Protein AF-A0A315Y0Q5-F1 (afdb_monomer_lite)

Secondary structure (DSSP, 8-state):
--SHHHHHHHHHHHHHHHSSSSS---------------------HHHHHHHHHHHHHHHHHHHHHHHHHHHHHHHHHHHHHHHHHHHHHHHHHHHHHHHHHHHHHHHHHHHHHHHHHHHHHHHHHHHHHHHHHHHHHHHHHHHHHHHHHHHHHHHHHHHHHHHHHHHHHHHHHHHHHHHHHHHHHHHHHHHHH-SSSSS---HHHHHHHHHHHHHHHH-SS---SHHHHHHHH-

Structure (mmCIF, N/CA/C/O backbone):
data_AF-A0A315Y0Q5-F1
#
_entry.id   AF-A0A315Y0Q5-F1
#
loop_
_atom_site.group_PDB
_atom_site.id
_atom_site.type_symbol
_atom_site.label_atom_id
_atom_site.label_alt_id
_atom_site.label_comp_id
_atom_site.label_asym_id
_atom_site.label_entity_id
_atom_site.label_seq_id
_atom_site.pdbx_PDB_ins_code
_atom_site.Cartn_x
_atom_site.Cartn_y
_atom_site.Cartn_z
_atom_site.occupancy
_atom_site.B_iso_or_equiv
_atom_site.auth_seq_id
_atom_site.auth_comp_id
_atom_site.auth_asym_id
_atom_site.auth_atom_id
_atom_site.pdbx_PDB_model_num
ATOM 1 N N . MET A 1 1 ? 43.631 0.413 -35.181 1.00 44.62 1 MET A N 1
ATOM 2 C CA . MET A 1 1 ? 44.879 0.077 -35.907 1.00 44.62 1 MET A CA 1
ATOM 3 C C . MET A 1 1 ? 44.499 -0.711 -37.164 1.00 44.62 1 MET A C 1
ATOM 5 O O . MET A 1 1 ? 43.690 -1.614 -37.040 1.00 44.62 1 MET A O 1
ATOM 9 N N . ASN A 1 2 ? 45.058 -0.365 -38.333 1.00 44.78 2 ASN A N 1
ATOM 10 C CA . ASN A 1 2 ? 45.104 -1.175 -39.573 1.00 44.78 2 ASN A CA 1
ATOM 11 C C . ASN A 1 2 ? 43.907 -1.254 -40.555 1.00 44.78 2 ASN A C 1
ATOM 13 O O . ASN A 1 2 ? 43.697 -2.306 -41.141 1.00 44.78 2 ASN A O 1
ATOM 17 N N . ILE A 1 3 ? 43.223 -0.149 -40.881 1.00 43.59 3 ILE A N 1
ATOM 18 C CA . ILE A 1 3 ? 42.400 -0.097 -42.123 1.00 43.59 3 ILE A CA 1
ATOM 19 C C . ILE A 1 3 ? 43.189 0.524 -43.296 1.00 43.59 3 ILE A C 1
ATOM 21 O O . ILE A 1 3 ? 43.107 0.051 -44.426 1.00 43.59 3 ILE A O 1
ATOM 25 N N . LYS A 1 4 ? 44.082 1.491 -43.027 1.00 44.72 4 LYS A N 1
ATOM 26 C CA . LYS A 1 4 ? 44.933 2.121 -44.061 1.00 44.72 4 LYS A CA 1
ATOM 27 C C . LYS A 1 4 ? 45.994 1.189 -44.673 1.00 44.72 4 LYS A C 1
ATOM 29 O O . LYS A 1 4 ? 46.466 1.461 -45.769 1.00 44.72 4 LYS A O 1
ATOM 34 N N . ARG A 1 5 ? 46.361 0.084 -44.006 1.00 47.53 5 ARG A N 1
ATOM 35 C CA . ARG A 1 5 ? 47.333 -0.890 -44.545 1.00 47.53 5 ARG A CA 1
ATOM 36 C C . ARG A 1 5 ? 46.716 -1.866 -45.557 1.00 47.53 5 ARG A C 1
ATOM 38 O O . ARG A 1 5 ? 47.433 -2.317 -46.439 1.00 47.53 5 ARG A O 1
ATOM 45 N N . SER A 1 6 ? 45.412 -2.140 -45.493 1.00 50.09 6 SER A N 1
ATOM 46 C CA . SER A 1 6 ? 44.775 -3.143 -46.365 1.00 50.09 6 SER A CA 1
ATOM 47 C C . SER A 1 6 ? 44.486 -2.626 -47.778 1.00 50.09 6 SER A C 1
ATOM 49 O O . SER A 1 6 ? 44.661 -3.362 -48.743 1.00 50.09 6 SER A O 1
ATOM 51 N N . VAL A 1 7 ? 44.130 -1.346 -47.932 1.00 50.56 7 VAL A N 1
ATOM 52 C CA . VAL A 1 7 ? 43.844 -0.756 -49.258 1.00 50.56 7 VAL A CA 1
ATOM 53 C C . VAL A 1 7 ? 45.120 -0.618 -50.099 1.00 50.56 7 VAL A C 1
ATOM 55 O O . VAL A 1 7 ? 45.102 -0.863 -51.302 1.00 50.56 7 VAL A O 1
ATOM 58 N N . SER A 1 8 ? 46.260 -0.330 -49.461 1.00 51.03 8 SER A N 1
ATOM 59 C CA . SER A 1 8 ? 47.548 -0.191 -50.155 1.00 51.03 8 SER A CA 1
ATOM 60 C C . SER A 1 8 ? 48.108 -1.526 -50.672 1.00 51.03 8 SER A C 1
ATOM 62 O O . SER A 1 8 ? 48.828 -1.535 -51.666 1.00 51.03 8 SER A O 1
ATOM 64 N N . VAL A 1 9 ? 47.770 -2.651 -50.028 1.00 56.19 9 VAL A N 1
ATOM 65 C CA . VAL A 1 9 ? 48.202 -3.999 -50.448 1.00 56.19 9 VAL A CA 1
ATOM 66 C C . VAL A 1 9 ? 47.346 -4.521 -51.607 1.00 56.19 9 VAL A C 1
ATOM 68 O O . VAL A 1 9 ? 47.873 -5.144 -52.525 1.00 56.19 9 VAL A O 1
ATOM 71 N N . ILE A 1 10 ? 46.046 -4.208 -51.619 1.00 53.66 10 ILE A N 1
ATOM 72 C CA . ILE A 1 10 ? 45.136 -4.614 -52.701 1.00 53.66 10 ILE A CA 1
ATOM 73 C C . ILE A 1 10 ? 45.431 -3.830 -53.992 1.00 53.66 10 ILE A C 1
ATOM 75 O O . ILE A 1 10 ? 45.406 -4.409 -55.077 1.00 53.66 10 ILE A O 1
ATOM 79 N N . LEU A 1 11 ? 45.808 -2.550 -53.889 1.00 47.00 11 LEU A N 1
ATOM 80 C CA . LEU A 1 11 ? 46.170 -1.737 -55.056 1.00 47.00 11 LEU A CA 1
ATOM 81 C C . LEU A 1 11 ? 47.527 -2.144 -55.671 1.00 47.00 11 LEU A C 1
ATOM 83 O O . LEU A 1 11 ? 47.689 -2.095 -56.887 1.00 47.00 11 LEU A O 1
ATOM 87 N N . ALA A 1 12 ? 48.481 -2.624 -54.863 1.00 50.53 12 ALA A N 1
ATOM 88 C CA . ALA A 1 12 ? 49.775 -3.116 -55.351 1.00 50.53 12 ALA A CA 1
ATOM 89 C C . ALA A 1 12 ? 49.678 -4.481 -56.068 1.00 50.53 12 ALA A C 1
ATOM 91 O O . ALA A 1 12 ? 50.413 -4.730 -57.023 1.00 50.53 12 ALA A O 1
ATOM 92 N N . ALA A 1 13 ? 48.747 -5.351 -55.656 1.00 47.38 13 ALA A N 1
ATOM 93 C CA . ALA A 1 13 ? 48.537 -6.660 -56.283 1.00 47.38 13 ALA A CA 1
ATOM 94 C C . ALA A 1 13 ? 47.888 -6.568 -57.680 1.00 47.38 13 ALA A C 1
ATOM 96 O O . ALA A 1 13 ? 48.137 -7.419 -58.536 1.00 47.38 13 ALA A O 1
ATOM 97 N N . PHE A 1 14 ? 47.103 -5.517 -57.945 1.00 42.47 14 PHE A N 1
ATOM 98 C CA . PHE A 1 14 ? 46.457 -5.322 -59.248 1.00 42.47 14 PHE A CA 1
ATOM 99 C C . PHE A 1 14 ? 47.423 -4.774 -60.318 1.00 42.47 14 PHE A C 1
ATOM 101 O O . PHE A 1 14 ? 47.275 -5.080 -61.498 1.00 42.47 14 PHE A O 1
ATOM 108 N N . CYS A 1 15 ? 48.477 -4.048 -59.924 1.00 49.44 15 CYS A N 1
ATOM 109 C CA . CYS A 1 15 ? 49.480 -3.527 -60.865 1.00 49.44 15 CYS A CA 1
ATOM 110 C C . CYS A 1 15 ? 50.530 -4.568 -61.304 1.00 49.44 15 CYS A C 1
ATOM 112 O O . CYS A 1 15 ? 51.109 -4.429 -62.378 1.00 49.44 15 CYS A O 1
ATOM 114 N N . LEU A 1 16 ? 50.763 -5.631 -60.525 1.00 45.38 16 LEU A N 1
ATOM 115 C CA . LEU A 1 16 ? 51.745 -6.677 -60.860 1.00 45.38 16 LEU A CA 1
ATOM 116 C C . LEU A 1 16 ? 51.220 -7.735 -61.846 1.00 45.38 16 LEU A C 1
ATOM 118 O O . LEU A 1 16 ? 52.016 -8.414 -62.487 1.00 45.38 16 LEU A O 1
ATOM 122 N N . THR A 1 17 ? 49.902 -7.864 -62.010 1.00 48.00 17 THR A N 1
ATOM 123 C CA . THR A 1 17 ? 49.294 -8.878 -62.894 1.00 48.00 17 THR A CA 1
ATOM 124 C C . THR A 1 17 ? 48.982 -8.359 -64.301 1.00 48.00 17 THR A C 1
ATOM 126 O O . THR A 1 17 ? 48.879 -9.155 -65.231 1.00 48.00 17 THR A O 1
ATOM 129 N N . ALA A 1 18 ? 48.922 -7.037 -64.495 1.00 44.69 18 ALA A N 1
ATOM 130 C CA . ALA A 1 18 ? 48.709 -6.423 -65.809 1.00 44.69 18 ALA A CA 1
ATOM 131 C C . ALA A 1 18 ? 50.012 -6.194 -66.611 1.00 44.69 18 ALA A C 1
ATOM 133 O O . ALA A 1 18 ? 49.962 -6.047 -67.829 1.00 44.69 18 ALA A O 1
ATOM 134 N N . GLY A 1 19 ? 51.181 -6.197 -65.957 1.00 42.09 19 GLY A N 1
ATOM 135 C CA . GLY A 1 19 ? 52.476 -5.893 -66.589 1.00 42.09 19 GLY A CA 1
ATOM 136 C C . GLY A 1 19 ? 53.236 -7.078 -67.203 1.00 42.09 19 GLY A C 1
ATOM 137 O O . GLY A 1 19 ? 54.288 -6.863 -67.794 1.00 42.09 19 GLY A O 1
ATOM 138 N N . ALA A 1 20 ? 52.749 -8.317 -67.068 1.00 42.91 20 ALA A N 1
ATOM 139 C CA . ALA A 1 20 ? 53.517 -9.522 -67.423 1.00 42.91 20 ALA A CA 1
ATOM 140 C C . ALA A 1 20 ? 53.150 -10.174 -68.775 1.00 42.91 20 ALA A C 1
ATOM 142 O O . ALA A 1 20 ? 53.814 -11.122 -69.180 1.00 42.91 20 ALA A O 1
ATOM 143 N N . ASN A 1 21 ? 52.128 -9.683 -69.489 1.00 47.47 21 ASN A N 1
ATOM 144 C CA . ASN A 1 21 ? 51.577 -10.358 -70.680 1.00 47.47 21 ASN A CA 1
ATOM 145 C C . ASN A 1 21 ? 51.808 -9.630 -72.017 1.00 47.47 21 ASN A C 1
ATOM 147 O O . ASN A 1 21 ? 51.118 -9.919 -72.992 1.00 47.47 21 ASN A O 1
ATOM 151 N N . ILE A 1 22 ? 52.768 -8.706 -72.110 1.00 41.72 22 ILE A N 1
ATOM 152 C CA . ILE A 1 22 ? 53.063 -8.020 -73.376 1.00 41.72 22 ILE A CA 1
ATOM 153 C C . ILE A 1 22 ? 54.570 -8.142 -73.665 1.00 41.72 22 ILE A C 1
ATOM 155 O O . ILE A 1 22 ? 55.380 -7.547 -72.965 1.00 41.72 22 ILE A O 1
ATOM 159 N N . PHE A 1 23 ? 54.906 -8.913 -74.710 1.00 36.53 23 PHE A N 1
ATOM 160 C CA . PHE A 1 23 ? 56.231 -9.146 -75.329 1.00 36.53 23 PHE A CA 1
ATOM 161 C C . PHE A 1 23 ? 57.106 -10.333 -74.859 1.00 36.53 23 PHE A C 1
ATOM 163 O O . PHE A 1 23 ? 58.286 -10.179 -74.561 1.00 36.53 23 PHE A O 1
ATOM 170 N N . THR A 1 24 ? 56.595 -11.562 -74.990 1.00 41.62 24 THR A N 1
ATOM 171 C CA . THR A 1 24 ? 57.416 -12.743 -75.348 1.00 41.62 24 THR A CA 1
ATOM 172 C C . THR A 1 24 ? 56.766 -13.514 -76.499 1.00 41.62 24 THR A C 1
ATOM 174 O O . THR A 1 24 ? 56.170 -14.567 -76.314 1.00 41.62 24 THR A O 1
ATOM 177 N N . ALA A 1 25 ? 56.867 -12.986 -77.721 1.00 38.53 25 ALA A N 1
ATOM 178 C CA . ALA A 1 25 ? 56.547 -13.741 -78.933 1.00 38.53 25 ALA A CA 1
ATOM 179 C C . ALA A 1 25 ? 57.237 -13.127 -80.159 1.00 38.53 25 ALA A C 1
ATOM 181 O O . ALA A 1 25 ? 56.606 -12.412 -80.926 1.00 38.53 25 ALA A O 1
ATOM 182 N N . ASN A 1 26 ? 58.535 -13.395 -80.339 1.00 39.72 26 ASN A N 1
ATOM 183 C CA . ASN A 1 26 ? 59.091 -13.589 -81.682 1.00 39.72 26 ASN A CA 1
ATOM 184 C C . ASN A 1 26 ? 60.442 -14.322 -81.608 1.00 39.72 26 ASN A C 1
ATOM 186 O O . ASN A 1 26 ? 61.507 -13.713 -81.651 1.00 39.72 26 ASN A O 1
ATOM 190 N N . ALA A 1 27 ? 60.400 -15.643 -81.453 1.00 37.16 27 ALA A N 1
ATOM 191 C CA . ALA A 1 27 ? 61.553 -16.511 -81.676 1.00 37.16 27 ALA A CA 1
ATOM 192 C C . ALA A 1 27 ? 61.198 -17.453 -82.829 1.00 37.16 27 ALA A C 1
ATOM 194 O O . ALA A 1 27 ? 60.784 -18.591 -82.620 1.00 37.16 27 ALA A O 1
ATOM 195 N N . ALA A 1 28 ? 61.286 -16.938 -84.056 1.00 38.03 28 ALA A N 1
ATOM 196 C CA . ALA A 1 28 ? 61.226 -17.765 -85.249 1.00 38.03 28 ALA A CA 1
ATOM 197 C C . ALA A 1 28 ? 62.590 -18.443 -85.440 1.00 38.03 28 ALA A C 1
ATOM 199 O O . ALA A 1 28 ? 63.619 -17.793 -85.614 1.00 38.03 28 ALA A O 1
ATOM 200 N N . THR A 1 29 ? 62.577 -19.769 -85.373 1.00 40.34 29 THR A N 1
ATOM 201 C CA . THR A 1 29 ? 63.656 -20.672 -85.772 1.00 40.34 29 THR A CA 1
ATOM 202 C C . THR A 1 29 ? 63.974 -20.492 -87.256 1.00 40.34 29 THR A C 1
ATOM 204 O O . THR A 1 29 ? 63.090 -20.678 -88.091 1.00 40.34 29 THR A O 1
ATOM 207 N N . VAL A 1 30 ? 65.227 -20.182 -87.597 1.00 36.12 30 VAL A N 1
ATOM 208 C CA . VAL A 1 30 ? 65.714 -20.185 -88.984 1.00 36.12 30 VAL A CA 1
ATOM 209 C C . VAL A 1 30 ? 66.718 -21.326 -89.135 1.00 36.12 30 VAL A C 1
ATOM 211 O O . VAL A 1 30 ? 67.794 -21.294 -88.541 1.00 36.12 30 VAL A O 1
ATOM 214 N N . SER A 1 31 ? 66.342 -22.348 -89.906 1.00 34.44 31 SER A N 1
ATOM 215 C CA . SER A 1 31 ? 67.263 -23.357 -90.443 1.00 34.44 31 SER A CA 1
ATOM 216 C C . SER A 1 31 ? 67.941 -22.824 -91.716 1.00 34.44 31 SER A C 1
ATOM 218 O O . SER A 1 31 ? 67.326 -22.029 -92.430 1.00 34.44 31 SER A O 1
ATOM 220 N N . PRO A 1 32 ? 69.187 -23.234 -92.021 1.00 56.06 32 PRO A N 1
ATOM 221 C CA . PRO A 1 32 ? 69.963 -22.679 -93.122 1.00 56.06 32 PRO A CA 1
ATOM 222 C C . PRO A 1 32 ? 69.865 -23.571 -94.361 1.00 56.06 32 PRO A C 1
ATOM 224 O O . PRO A 1 32 ? 70.294 -24.713 -94.300 1.00 56.06 32 PRO A O 1
ATOM 227 N N . GLU A 1 33 ? 69.353 -23.055 -95.478 1.00 35.53 33 GLU A N 1
ATOM 228 C CA . GLU A 1 33 ? 69.664 -23.541 -96.833 1.00 35.53 33 GLU A CA 1
ATOM 229 C C . GLU A 1 33 ? 68.956 -22.674 -97.884 1.00 35.53 33 GLU A C 1
ATOM 231 O O . GLU A 1 33 ? 67.759 -22.418 -97.778 1.00 35.53 33 GLU A O 1
ATOM 236 N N . GLY A 1 34 ? 69.688 -22.241 -98.917 1.00 34.03 34 GLY A N 1
ATOM 237 C CA . GLY A 1 34 ? 69.083 -21.709 -100.144 1.00 34.03 34 GLY A CA 1
ATOM 238 C C . GLY A 1 34 ? 69.673 -20.397 -100.650 1.00 34.03 34 GLY A C 1
ATOM 239 O O . GLY A 1 34 ? 69.143 -19.321 -100.411 1.00 34.03 34 GLY A O 1
ATOM 240 N N . ILE A 1 35 ? 70.764 -20.515 -101.400 1.00 39.25 35 ILE A N 1
ATOM 241 C CA . ILE A 1 35 ? 71.408 -19.474 -102.204 1.00 39.25 35 ILE A CA 1
ATOM 242 C C . ILE A 1 35 ? 70.414 -18.859 -103.206 1.00 39.25 35 ILE A C 1
ATOM 244 O O . ILE A 1 35 ? 69.897 -19.570 -104.062 1.00 39.25 35 ILE A O 1
ATOM 248 N N . ALA A 1 36 ? 70.254 -17.534 -103.180 1.00 35.75 36 ALA A N 1
ATOM 249 C CA . ALA A 1 36 ? 70.001 -16.726 -104.373 1.00 35.75 36 ALA A CA 1
ATOM 250 C C . ALA A 1 36 ? 70.459 -15.284 -104.114 1.00 35.75 36 ALA A C 1
ATOM 252 O O . ALA A 1 36 ? 69.817 -14.519 -103.396 1.00 35.75 36 ALA A O 1
ATOM 253 N N . ALA A 1 37 ? 71.596 -14.918 -104.705 1.00 46.59 37 ALA A N 1
ATOM 254 C CA . ALA A 1 37 ? 71.924 -13.522 -104.929 1.00 46.59 37 ALA A CA 1
ATOM 255 C C . ALA A 1 37 ? 70.815 -12.917 -105.803 1.00 46.59 37 ALA A C 1
ATOM 257 O O . ALA A 1 37 ? 70.627 -13.351 -106.937 1.00 46.59 37 ALA A O 1
ATOM 258 N N . SER A 1 38 ? 70.084 -11.936 -105.276 1.00 40.12 38 SER A N 1
ATOM 259 C CA . SER A 1 38 ? 69.274 -11.035 -106.092 1.00 40.12 38 SER A CA 1
ATOM 260 C C . SER A 1 38 ? 69.704 -9.602 -105.801 1.00 40.12 38 SER A C 1
ATOM 262 O O . SER A 1 38 ? 69.571 -9.079 -104.699 1.00 40.12 38 SER A O 1
ATOM 264 N N . GLU A 1 39 ? 70.402 -9.076 -106.800 1.00 38.53 39 GLU A N 1
ATOM 265 C CA . GLU A 1 39 ? 70.402 -7.698 -107.270 1.00 38.53 39 GLU A CA 1
ATOM 266 C C . GLU A 1 39 ? 70.002 -6.609 -106.268 1.00 38.53 39 GLU A C 1
ATOM 268 O O . GLU A 1 39 ? 68.839 -6.371 -105.952 1.00 38.53 39 GLU A O 1
ATOM 273 N N . ASN A 1 40 ? 71.018 -5.836 -105.896 1.00 46.72 40 ASN A N 1
ATOM 274 C CA . ASN A 1 40 ? 70.897 -4.444 -105.499 1.00 46.72 40 ASN A CA 1
ATOM 275 C C . ASN A 1 40 ? 70.270 -3.625 -106.652 1.00 46.72 40 ASN A C 1
ATOM 277 O O . ASN A 1 40 ? 70.983 -2.975 -107.416 1.00 46.72 40 ASN A O 1
ATOM 281 N N . VAL A 1 41 ? 68.944 -3.679 -106.801 1.00 46.38 41 VAL A N 1
ATOM 282 C CA . VAL A 1 41 ? 68.174 -2.690 -107.564 1.00 46.38 41 VAL A CA 1
ATOM 283 C C . VAL A 1 41 ? 67.803 -1.588 -106.582 1.00 46.38 41 VAL A C 1
ATOM 285 O O . VAL A 1 41 ? 66.835 -1.694 -105.832 1.00 46.38 41 VAL A O 1
ATOM 288 N N . GLY A 1 42 ? 68.627 -0.541 -106.535 1.00 46.56 42 GLY A N 1
ATOM 289 C CA . GLY A 1 42 ? 68.321 0.658 -105.766 1.00 46.56 42 GLY A CA 1
ATOM 290 C C . GLY A 1 42 ? 66.976 1.224 -106.214 1.00 46.56 42 GLY A C 1
ATOM 291 O O . GLY A 1 42 ? 66.844 1.659 -107.357 1.00 46.56 42 GLY A O 1
ATOM 292 N N . ALA A 1 43 ? 65.985 1.215 -105.319 1.00 52.25 43 ALA A N 1
ATOM 293 C CA . ALA A 1 43 ? 64.765 1.991 -105.500 1.00 52.25 43 ALA A CA 1
ATOM 294 C C . ALA A 1 43 ? 65.157 3.431 -105.862 1.00 52.25 43 ALA A C 1
ATOM 296 O O . ALA A 1 43 ? 66.061 4.003 -105.238 1.00 52.25 43 ALA A O 1
ATOM 297 N N . SER A 1 44 ? 64.509 4.009 -106.877 1.00 68.38 44 SER A N 1
ATOM 298 C CA . SER A 1 44 ? 64.730 5.415 -107.213 1.00 68.38 44 SER A CA 1
ATOM 299 C C . SER A 1 44 ? 64.483 6.255 -105.958 1.00 68.38 44 SER A C 1
ATOM 301 O O . SER A 1 44 ? 63.588 5.948 -105.165 1.00 68.38 44 SER A O 1
ATOM 303 N N . LYS A 1 45 ? 65.253 7.331 -105.761 1.00 73.69 45 LYS A N 1
ATOM 304 C CA . LYS A 1 45 ? 65.045 8.257 -104.631 1.00 73.69 45 LYS A CA 1
ATOM 305 C C . LYS A 1 45 ? 63.587 8.730 -104.555 1.00 73.69 45 LYS A C 1
ATOM 307 O O . LYS A 1 45 ? 63.077 8.971 -103.466 1.00 73.69 45 LYS A O 1
ATOM 312 N N . ASP A 1 46 ? 62.907 8.790 -105.697 1.00 77.62 46 ASP A N 1
ATOM 313 C CA . ASP A 1 46 ? 61.495 9.152 -105.804 1.00 77.62 46 ASP A CA 1
ATOM 314 C C . ASP A 1 46 ? 60.545 8.115 -105.176 1.00 77.62 46 ASP A C 1
ATOM 316 O O . ASP A 1 46 ? 59.569 8.501 -104.530 1.00 77.62 46 ASP A O 1
ATOM 320 N N . ASP A 1 47 ? 60.845 6.817 -105.280 1.00 81.94 47 ASP A N 1
ATOM 321 C CA . ASP A 1 47 ? 60.046 5.749 -104.662 1.00 81.94 47 ASP A CA 1
ATOM 322 C C . ASP A 1 47 ? 60.210 5.749 -103.137 1.00 81.94 47 ASP A C 1
ATOM 324 O O . ASP A 1 47 ? 59.230 5.623 -102.404 1.00 81.94 47 ASP A O 1
ATOM 328 N N . GLN A 1 48 ? 61.433 5.993 -102.650 1.00 84.44 48 GLN A N 1
ATOM 329 C CA . GLN A 1 48 ? 61.709 6.156 -101.217 1.00 84.44 48 GLN A CA 1
ATOM 330 C C . GLN A 1 48 ? 60.996 7.385 -100.636 1.00 84.44 48 GLN A C 1
ATOM 332 O O . GLN A 1 48 ? 60.423 7.324 -99.551 1.00 84.44 48 GLN A O 1
ATOM 337 N N . ILE A 1 49 ? 60.985 8.504 -101.370 1.00 84.75 49 ILE A N 1
ATOM 338 C CA . ILE A 1 49 ? 60.263 9.720 -100.972 1.00 84.75 49 ILE A CA 1
ATOM 339 C C . ILE A 1 49 ? 58.750 9.472 -100.938 1.00 84.75 49 ILE A C 1
ATOM 341 O O . ILE A 1 49 ? 58.061 9.992 -100.059 1.00 84.75 49 ILE A O 1
ATOM 345 N N . LYS A 1 50 ? 58.215 8.695 -101.885 1.00 87.62 50 LYS A N 1
ATOM 346 C CA . LYS A 1 50 ? 56.791 8.350 -101.931 1.00 87.62 50 LYS A CA 1
ATOM 347 C C . LYS A 1 50 ? 56.380 7.463 -100.752 1.00 87.62 50 LYS A C 1
ATOM 349 O O . LYS A 1 50 ? 55.343 7.729 -100.148 1.00 87.62 50 LYS A O 1
ATOM 354 N N . ASP A 1 51 ? 57.197 6.474 -100.404 1.00 90.62 51 ASP A N 1
ATOM 355 C CA . ASP A 1 51 ? 56.967 5.593 -99.255 1.00 90.62 51 ASP A CA 1
ATOM 356 C C . ASP A 1 51 ? 57.041 6.356 -97.922 1.00 90.62 51 ASP A C 1
ATOM 358 O O . ASP A 1 51 ? 56.117 6.292 -97.115 1.00 90.62 51 ASP A O 1
ATOM 362 N N . LEU A 1 52 ? 58.058 7.207 -97.737 1.00 91.38 52 LEU A N 1
ATOM 363 C CA . LEU A 1 52 ? 58.176 8.067 -96.551 1.00 91.38 52 LEU A CA 1
ATOM 364 C C . LEU A 1 52 ? 56.985 9.020 -96.387 1.00 91.38 52 LEU A C 1
ATOM 366 O O . LEU A 1 52 ? 56.532 9.252 -95.269 1.00 91.38 52 LEU A O 1
ATOM 370 N N . LYS A 1 53 ? 56.445 9.561 -97.488 1.00 92.25 53 LYS A N 1
ATOM 371 C CA . LYS A 1 53 ? 55.228 10.388 -97.450 1.00 92.25 53 LYS A CA 1
ATOM 372 C C . LYS A 1 53 ? 53.997 9.586 -97.028 1.00 92.25 53 LYS A C 1
ATOM 374 O O . LYS A 1 53 ? 53.174 10.111 -96.284 1.00 92.25 53 LYS A O 1
ATOM 379 N N . ALA A 1 54 ? 53.869 8.340 -97.484 1.00 90.94 54 ALA A N 1
ATOM 380 C CA . ALA A 1 54 ? 52.775 7.461 -97.075 1.00 90.94 54 ALA A CA 1
ATOM 381 C C . ALA A 1 54 ? 52.877 7.095 -95.585 1.00 90.94 54 ALA A C 1
ATOM 383 O O . ALA A 1 54 ? 51.880 7.173 -94.871 1.00 90.94 54 ALA A O 1
ATOM 384 N N . GLN A 1 55 ? 54.085 6.789 -95.101 1.00 94.12 55 GLN A N 1
ATOM 385 C CA . GLN A 1 55 ? 54.342 6.535 -93.680 1.00 94.12 55 GLN A CA 1
ATOM 386 C C . GLN A 1 55 ? 54.072 7.770 -92.810 1.00 94.12 55 GLN A C 1
ATOM 388 O O . GLN A 1 55 ? 53.491 7.643 -91.736 1.00 94.12 55 GLN A O 1
ATOM 393 N N . LEU A 1 56 ? 54.452 8.970 -93.267 1.00 93.44 56 LEU A N 1
ATOM 394 C CA . LEU A 1 56 ? 54.170 10.217 -92.552 1.00 93.44 56 LEU A CA 1
ATOM 395 C C . LEU A 1 56 ? 52.660 10.464 -92.437 1.00 93.44 56 LEU A C 1
ATOM 397 O O . LEU A 1 56 ? 52.184 10.785 -91.354 1.00 93.44 56 LEU A O 1
ATOM 401 N N . ALA A 1 57 ? 51.904 10.250 -93.517 1.00 93.25 57 ALA A N 1
ATOM 402 C CA . ALA A 1 57 ? 50.450 10.394 -93.506 1.00 93.25 57 ALA A CA 1
ATOM 403 C C . ALA A 1 57 ? 49.755 9.355 -92.599 1.00 93.25 57 ALA A C 1
ATOM 405 O O . ALA A 1 57 ? 48.777 9.677 -91.923 1.00 93.25 57 ALA A O 1
ATOM 406 N N . ASP A 1 58 ? 50.249 8.112 -92.550 1.00 95.19 58 ASP A N 1
ATOM 407 C CA . ASP A 1 58 ? 49.762 7.098 -91.601 1.00 95.19 58 ASP A CA 1
ATOM 408 C C . ASP A 1 58 ? 50.061 7.505 -90.149 1.00 95.19 58 ASP A C 1
ATOM 410 O O . ASP A 1 58 ? 49.187 7.445 -89.281 1.00 95.19 58 ASP A O 1
ATOM 414 N N . LEU A 1 59 ? 51.269 8.016 -89.898 1.00 94.94 59 LEU A N 1
ATOM 415 C CA . LEU A 1 59 ? 51.679 8.492 -88.581 1.00 94.94 59 LEU A CA 1
ATOM 416 C C . LEU A 1 59 ? 50.852 9.699 -88.120 1.00 94.94 59 LEU A C 1
ATOM 418 O O . LEU A 1 59 ? 50.451 9.748 -86.958 1.00 94.94 59 LEU A O 1
ATOM 422 N N . GLU A 1 60 ? 50.554 10.642 -89.014 1.00 94.94 60 GLU A N 1
ATOM 423 C CA . GLU A 1 60 ? 49.684 11.792 -88.744 1.00 94.94 60 GLU A CA 1
ATOM 424 C C . GLU A 1 60 ? 48.260 11.348 -88.387 1.00 94.94 60 GLU A C 1
ATOM 426 O O . GLU A 1 60 ? 47.697 11.817 -87.394 1.00 94.94 60 GLU A O 1
ATOM 431 N N . ASN A 1 61 ? 47.697 10.389 -89.128 1.00 95.31 61 ASN A N 1
ATOM 432 C CA . ASN A 1 61 ? 46.388 9.817 -88.806 1.00 95.31 61 ASN A CA 1
ATOM 433 C C . ASN A 1 61 ? 46.404 9.102 -87.451 1.00 95.31 61 ASN A C 1
ATOM 435 O O . ASN A 1 61 ? 45.507 9.299 -86.630 1.00 95.31 61 ASN A O 1
ATOM 439 N N . ARG A 1 62 ? 47.439 8.305 -87.168 1.00 96.38 62 ARG A N 1
ATOM 440 C CA . ARG A 1 62 ? 47.574 7.606 -85.885 1.00 96.38 62 ARG A CA 1
ATOM 441 C C . ARG A 1 62 ? 47.729 8.577 -84.718 1.00 96.38 62 ARG A C 1
ATOM 443 O O . ARG A 1 62 ? 47.108 8.373 -83.677 1.00 96.38 62 ARG A O 1
ATOM 450 N 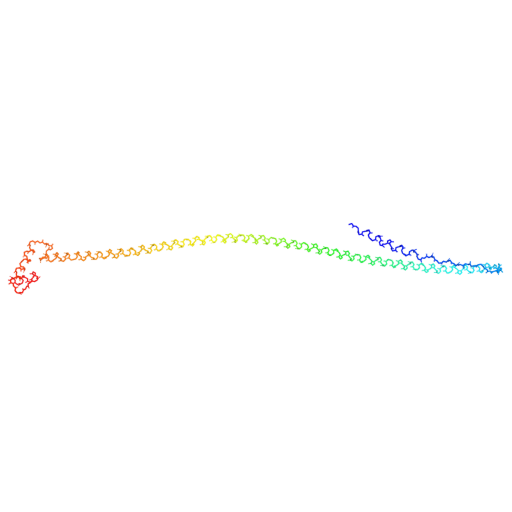N . TYR A 1 63 ? 48.506 9.642 -84.897 1.00 96.69 63 TYR A N 1
ATOM 451 C CA . TYR A 1 63 ? 48.646 10.716 -83.917 1.00 96.69 63 TYR A CA 1
ATOM 452 C C . TYR A 1 63 ? 47.306 11.413 -83.651 1.00 96.69 63 TYR A C 1
ATOM 454 O O . TYR A 1 63 ? 46.949 11.625 -82.493 1.00 96.69 63 TYR A O 1
ATOM 462 N N . TYR A 1 64 ? 46.522 11.685 -84.697 1.00 96.06 64 TYR A N 1
ATOM 463 C CA . TYR A 1 64 ? 45.179 12.251 -84.571 1.00 96.06 64 TYR A CA 1
ATOM 464 C C . TYR A 1 64 ? 44.230 11.349 -83.762 1.00 96.06 64 TYR A C 1
ATOM 466 O O . TYR A 1 64 ? 43.569 11.821 -82.834 1.00 96.06 64 TYR A O 1
ATOM 474 N N . TYR A 1 65 ? 44.188 10.043 -84.052 1.00 95.75 65 TYR A N 1
ATOM 475 C CA . TYR A 1 65 ? 43.351 9.104 -83.295 1.00 95.75 65 TYR A CA 1
ATOM 476 C C . TYR A 1 65 ? 43.800 8.956 -81.838 1.00 95.75 65 TYR A C 1
ATOM 478 O O . TYR A 1 65 ? 42.951 8.949 -80.951 1.00 95.75 65 TYR A O 1
ATOM 486 N N . LEU A 1 66 ? 45.112 8.914 -81.583 1.00 96.06 66 LEU A N 1
ATOM 487 C CA . LEU A 1 66 ? 45.666 8.876 -80.226 1.00 96.06 66 LEU A CA 1
ATOM 488 C C . LEU A 1 66 ? 45.306 10.135 -79.425 1.00 96.06 66 LEU A C 1
ATOM 490 O O . LEU A 1 66 ? 44.932 10.032 -78.261 1.00 96.06 66 LEU A O 1
ATOM 494 N N . GLN A 1 67 ? 45.372 11.324 -80.033 1.00 96.38 67 GLN A N 1
ATOM 495 C CA . GLN A 1 67 ? 44.934 12.561 -79.376 1.00 96.38 67 GLN A CA 1
ATOM 496 C C . GLN A 1 67 ? 43.452 12.525 -79.007 1.00 96.38 67 GLN A C 1
ATOM 498 O O . GLN A 1 67 ? 43.083 12.923 -77.901 1.00 96.38 67 GLN A O 1
ATOM 503 N N . LYS A 1 68 ? 42.609 12.034 -79.919 1.00 96.44 68 LYS A N 1
ATOM 504 C CA . LYS A 1 68 ? 41.174 11.897 -79.670 1.00 96.44 68 LYS A CA 1
ATOM 505 C C . LYS A 1 68 ? 40.893 10.910 -78.533 1.00 96.44 68 LYS A C 1
ATOM 507 O O . LYS A 1 68 ? 40.128 11.232 -77.632 1.00 96.44 68 LYS A O 1
ATOM 512 N N . GLU A 1 69 ? 41.558 9.756 -78.538 1.00 96.94 69 GLU A N 1
ATOM 513 C CA . GLU A 1 69 ? 41.427 8.744 -77.485 1.00 96.94 69 GLU A CA 1
ATOM 514 C C . GLU A 1 69 ? 41.861 9.280 -76.112 1.00 96.94 69 GLU A C 1
ATOM 516 O O . GLU A 1 69 ? 41.174 9.043 -75.120 1.00 96.94 69 GLU A O 1
ATOM 521 N N . MET A 1 70 ? 42.946 10.062 -76.040 1.00 96.00 70 MET A N 1
ATOM 522 C CA . MET A 1 70 ? 43.365 10.714 -74.791 1.00 96.00 70 MET A CA 1
ATOM 523 C C . MET A 1 70 ? 42.323 11.711 -74.271 1.00 96.00 70 MET A C 1
ATOM 525 O O . MET A 1 70 ? 42.040 11.710 -73.076 1.00 96.00 70 MET A O 1
ATOM 529 N N . ALA A 1 71 ? 41.731 12.530 -75.143 1.00 96.62 71 ALA A N 1
ATOM 530 C CA . ALA A 1 71 ? 40.706 13.499 -74.747 1.00 96.62 71 ALA A CA 1
ATOM 531 C C . ALA A 1 71 ? 39.413 12.817 -74.257 1.00 96.62 71 ALA A C 1
ATOM 533 O O . ALA A 1 71 ? 38.822 13.228 -73.251 1.00 96.62 71 ALA A O 1
ATOM 534 N N . ASP A 1 72 ? 38.993 11.742 -74.931 1.00 96.81 72 ASP A N 1
ATOM 535 C CA . ASP A 1 72 ? 37.846 10.927 -74.517 1.00 96.81 72 ASP A CA 1
ATOM 536 C C . ASP A 1 72 ? 38.118 10.255 -73.159 1.00 96.81 72 ASP A C 1
ATOM 538 O O . ASP A 1 72 ? 37.261 10.241 -72.269 1.00 96.81 72 ASP A O 1
ATOM 542 N N . MET A 1 73 ? 39.338 9.744 -72.968 1.00 96.75 73 MET A N 1
ATOM 543 C CA . MET A 1 73 ? 39.776 9.131 -71.718 1.00 96.75 73 MET A CA 1
ATOM 544 C C . MET A 1 73 ? 39.825 10.148 -70.569 1.00 96.75 73 MET A C 1
ATOM 546 O O . MET A 1 73 ? 39.317 9.865 -69.484 1.00 96.75 73 MET A O 1
ATOM 550 N N . GLU A 1 74 ? 40.371 11.342 -70.801 1.00 97.00 74 GLU A N 1
ATOM 551 C CA . GLU A 1 74 ? 40.388 12.438 -69.828 1.00 97.00 74 GLU A CA 1
ATOM 552 C C . GLU A 1 74 ? 38.966 12.824 -69.410 1.00 97.00 74 GLU A C 1
ATOM 554 O O . GLU A 1 74 ? 38.662 12.887 -68.217 1.00 97.00 74 GLU A O 1
ATOM 559 N N . THR A 1 75 ? 38.059 12.966 -70.378 1.00 97.44 75 THR A N 1
ATOM 560 C CA . THR A 1 75 ? 36.643 13.251 -70.114 1.00 97.44 75 THR A CA 1
ATOM 561 C C . THR A 1 75 ? 35.995 12.147 -69.271 1.00 97.44 75 THR A C 1
ATOM 563 O O . THR A 1 75 ? 35.266 12.437 -68.320 1.00 97.44 75 THR A O 1
ATOM 566 N N . ASN A 1 76 ? 36.288 10.874 -69.563 1.00 97.38 76 ASN A N 1
ATOM 567 C CA . ASN A 1 76 ? 35.785 9.741 -68.784 1.00 97.38 76 ASN A CA 1
ATOM 568 C C . ASN A 1 76 ? 36.292 9.769 -67.333 1.00 97.38 76 ASN A C 1
ATOM 570 O O . ASN A 1 76 ? 35.504 9.579 -66.402 1.00 97.38 76 ASN A O 1
ATOM 574 N N . TYR A 1 77 ? 37.583 10.045 -67.129 1.00 97.25 77 TYR A N 1
ATOM 575 C CA . TYR A 1 77 ? 38.165 10.164 -65.793 1.00 97.25 77 TYR A CA 1
ATOM 576 C C . TYR A 1 77 ? 37.519 11.291 -64.991 1.00 97.25 77 TYR A C 1
ATOM 578 O O . TYR A 1 77 ? 37.133 11.064 -63.844 1.00 97.25 77 TYR A O 1
ATOM 586 N N . GLN A 1 78 ? 37.339 12.467 -65.595 1.00 96.94 78 GLN A N 1
ATOM 587 C CA . GLN A 1 78 ? 36.689 13.601 -64.935 1.00 96.94 78 GLN A CA 1
ATOM 588 C C . GLN A 1 78 ? 35.230 13.296 -64.585 1.00 96.94 78 GLN A C 1
ATOM 590 O O . GLN A 1 78 ? 34.786 13.574 -63.472 1.00 96.94 78 GLN A O 1
ATOM 595 N N . HIS A 1 79 ? 34.492 12.650 -65.493 1.00 97.25 79 HIS A N 1
ATOM 596 C CA . HIS A 1 79 ? 33.118 12.236 -65.222 1.00 97.25 79 HIS A CA 1
ATOM 597 C C . HIS A 1 79 ? 33.038 11.268 -64.033 1.00 97.25 79 HIS A C 1
ATOM 599 O O . HIS A 1 79 ? 32.240 11.468 -63.118 1.00 97.25 79 HIS A O 1
ATOM 605 N N . ARG A 1 80 ? 33.898 10.242 -64.003 1.00 97.69 80 ARG A N 1
ATOM 606 C CA . ARG A 1 80 ? 33.946 9.272 -62.897 1.00 97.69 80 ARG A CA 1
ATOM 607 C C . ARG A 1 80 ? 34.353 9.914 -61.574 1.00 97.69 80 ARG A C 1
ATOM 609 O O . ARG A 1 80 ? 33.798 9.543 -60.543 1.00 97.69 80 ARG A O 1
ATOM 616 N N . LEU A 1 81 ? 35.293 10.858 -61.602 1.00 97.44 81 LEU A N 1
ATOM 617 C CA . LEU A 1 81 ? 35.722 11.592 -60.414 1.00 97.44 81 LEU A CA 1
ATOM 618 C C . LEU A 1 81 ? 34.565 12.415 -59.835 1.00 97.44 81 LEU A C 1
ATOM 620 O O . LEU A 1 81 ? 34.261 12.276 -58.655 1.00 97.44 81 LEU A O 1
ATOM 624 N N . SER A 1 82 ? 33.857 13.169 -60.680 1.00 97.69 82 SER A N 1
ATOM 625 C CA . SER A 1 82 ? 32.694 13.963 -60.267 1.00 97.69 82 SER A CA 1
ATOM 626 C C . SER A 1 82 ? 31.568 13.099 -59.683 1.00 97.69 82 SER A C 1
ATOM 628 O O . SER A 1 82 ? 30.979 13.455 -58.663 1.00 97.69 82 SER A O 1
ATOM 630 N N . MET A 1 83 ? 31.304 11.929 -60.276 1.00 97.75 83 MET A N 1
ATOM 631 C CA . MET A 1 83 ? 30.335 10.969 -59.734 1.00 97.75 83 MET A CA 1
ATOM 632 C C . MET A 1 83 ? 30.753 10.459 -58.346 1.00 97.75 83 MET A C 1
ATOM 634 O O . MET A 1 83 ? 29.943 10.461 -57.422 1.00 97.75 83 MET A O 1
ATOM 638 N N . MET A 1 84 ? 32.025 10.080 -58.172 1.00 97.75 84 MET A N 1
ATOM 639 C CA . MET A 1 84 ? 32.548 9.625 -56.877 1.00 97.75 84 MET A CA 1
ATOM 640 C C . MET A 1 84 ? 32.499 10.715 -55.800 1.00 97.75 84 MET A C 1
ATOM 642 O O . MET A 1 84 ? 32.189 10.413 -54.649 1.00 97.75 84 MET A O 1
ATOM 646 N N . GLU A 1 85 ? 32.793 11.968 -56.148 1.00 97.88 85 GLU A N 1
ATOM 647 C CA . GLU A 1 85 ? 32.678 13.107 -55.229 1.00 97.88 85 GLU A CA 1
ATOM 648 C C . GLU A 1 85 ? 31.224 13.335 -54.796 1.00 97.88 85 GLU A C 1
ATOM 650 O O . GLU A 1 85 ? 30.957 13.561 -53.613 1.00 97.88 85 GLU A O 1
ATOM 655 N N . GLY A 1 86 ? 30.273 13.206 -55.728 1.00 98.12 86 GLY A N 1
ATOM 656 C CA . GLY A 1 86 ? 28.842 13.269 -55.433 1.00 98.12 86 GLY A CA 1
ATOM 657 C C . GLY A 1 86 ? 28.387 12.163 -54.477 1.00 98.12 86 GLY A C 1
ATOM 658 O O . GLY A 1 86 ? 27.716 12.443 -53.480 1.00 98.12 86 GLY A O 1
ATOM 659 N N . ASP A 1 87 ? 28.799 10.921 -54.738 1.00 98.06 87 ASP A N 1
ATOM 660 C CA . ASP A 1 87 ? 28.484 9.771 -53.884 1.00 98.06 87 ASP A CA 1
ATOM 661 C C . ASP A 1 87 ? 29.098 9.911 -52.484 1.00 98.06 87 ASP A C 1
ATOM 663 O O . ASP A 1 87 ? 28.437 9.619 -51.482 1.00 98.06 87 ASP A O 1
ATOM 667 N N . LEU A 1 88 ? 30.342 10.400 -52.398 1.00 97.81 88 LEU A N 1
ATOM 668 C CA . LEU A 1 88 ? 31.022 10.653 -51.129 1.00 97.81 88 LEU A CA 1
ATOM 669 C C . LEU A 1 88 ? 30.279 11.711 -50.309 1.00 97.81 88 LEU A C 1
ATOM 671 O O . LEU A 1 88 ? 29.949 11.465 -49.151 1.00 97.81 88 LEU A O 1
ATOM 675 N N . MET A 1 89 ? 29.940 12.844 -50.921 1.00 97.62 89 MET A N 1
ATOM 676 C CA . MET A 1 89 ? 29.191 13.918 -50.267 1.00 97.62 89 MET A CA 1
ATOM 677 C C . MET A 1 89 ? 27.806 13.444 -49.798 1.00 97.62 89 MET A C 1
ATOM 679 O O . MET A 1 89 ? 27.360 13.777 -48.697 1.00 97.62 89 MET A O 1
ATOM 683 N N . ALA A 1 90 ? 27.117 12.620 -50.594 1.00 98.12 90 ALA A N 1
ATOM 684 C CA . ALA A 1 90 ? 25.846 12.025 -50.191 1.00 98.12 90 ALA A CA 1
ATOM 685 C C . ALA A 1 90 ? 26.005 11.072 -48.991 1.00 98.12 90 ALA A C 1
ATOM 687 O O . ALA A 1 90 ? 25.155 11.062 -48.096 1.00 98.12 90 ALA A O 1
ATOM 688 N N . ALA A 1 91 ? 27.082 10.284 -48.950 1.00 97.94 91 ALA A N 1
ATOM 689 C CA . ALA A 1 91 ? 27.387 9.399 -47.830 1.00 97.94 91 ALA A CA 1
ATOM 690 C C . ALA A 1 91 ? 27.742 10.181 -46.553 1.00 97.94 91 ALA A C 1
ATOM 692 O O . ALA A 1 91 ? 27.245 9.842 -45.478 1.00 97.94 91 ALA A O 1
ATOM 693 N N . GLU A 1 92 ? 28.533 11.249 -46.665 1.00 98.12 92 GLU A N 1
ATOM 694 C CA . GLU A 1 92 ? 28.895 12.125 -45.545 1.00 98.12 92 GLU A CA 1
ATOM 695 C C . GLU A 1 92 ? 27.666 12.807 -44.938 1.00 98.12 92 GLU A C 1
ATOM 697 O O . GLU A 1 92 ? 27.489 12.794 -43.718 1.00 98.12 92 GLU A O 1
ATOM 702 N N . ASN A 1 93 ? 26.763 13.318 -45.779 1.00 98.06 93 ASN A N 1
ATOM 703 C CA . ASN A 1 93 ? 25.512 13.921 -45.322 1.00 98.06 93 ASN A CA 1
ATOM 704 C C . ASN A 1 93 ? 24.617 12.907 -44.599 1.00 98.06 93 ASN A C 1
ATOM 706 O O . ASN A 1 93 ? 24.096 13.202 -43.523 1.00 98.06 93 ASN A O 1
ATOM 710 N N . LYS A 1 94 ? 24.477 11.690 -45.145 1.00 98.50 94 LYS A N 1
ATOM 711 C CA . LYS A 1 94 ? 23.722 10.606 -44.493 1.00 98.50 94 LYS A CA 1
ATOM 712 C C . LYS A 1 94 ? 24.328 10.218 -43.147 1.00 98.50 94 LYS A C 1
ATOM 714 O O . LYS A 1 94 ? 23.593 10.030 -42.184 1.00 98.50 94 LYS A O 1
ATOM 719 N N . TYR A 1 95 ? 25.653 10.116 -43.072 1.00 98.25 95 TYR A N 1
ATOM 720 C CA . TYR A 1 95 ? 26.352 9.804 -41.828 1.00 98.25 95 TYR A CA 1
ATOM 721 C C . TYR A 1 95 ? 26.162 10.901 -40.774 1.00 98.25 95 TYR A C 1
ATOM 723 O O . TYR A 1 95 ? 25.883 10.601 -39.615 1.00 98.25 95 TYR A O 1
ATOM 731 N N . SER A 1 96 ? 26.270 12.169 -41.176 1.00 98.38 96 SER A N 1
ATOM 732 C CA . SER A 1 96 ? 26.043 13.317 -40.293 1.00 98.38 96 SER A CA 1
ATOM 733 C C . SER A 1 96 ? 24.615 13.333 -39.735 1.00 98.38 96 SER A C 1
ATOM 735 O O . SER A 1 96 ? 24.432 13.477 -38.528 1.00 98.38 96 SER A O 1
ATOM 737 N N . ALA A 1 97 ? 23.611 13.096 -40.588 1.00 98.44 97 ALA A N 1
ATOM 738 C CA . ALA A 1 97 ? 22.211 13.010 -40.172 1.00 98.44 97 ALA A CA 1
ATOM 739 C C . ALA A 1 97 ? 21.971 11.855 -39.186 1.00 98.44 97 ALA A C 1
ATOM 741 O O . ALA A 1 97 ? 21.432 12.075 -38.105 1.00 98.44 97 ALA A O 1
ATOM 742 N N . ALA A 1 98 ? 22.455 10.650 -39.506 1.00 98.44 98 ALA A N 1
ATOM 743 C CA . ALA A 1 98 ? 22.320 9.487 -38.628 1.00 98.44 98 ALA A CA 1
ATOM 744 C C . ALA A 1 98 ? 22.994 9.702 -37.262 1.00 98.44 98 ALA A C 1
ATOM 746 O O . ALA A 1 98 ? 22.497 9.242 -36.235 1.00 98.44 98 ALA A O 1
ATOM 747 N N . ARG A 1 99 ? 24.122 10.421 -37.232 1.00 98.50 99 ARG A N 1
ATOM 748 C CA . ARG A 1 99 ? 24.793 10.785 -35.984 1.00 98.50 99 ARG A CA 1
ATOM 749 C C . ARG A 1 99 ? 23.965 11.766 -35.154 1.00 98.50 99 ARG A C 1
ATOM 751 O O . ARG A 1 99 ? 23.834 11.558 -33.955 1.00 98.50 99 ARG A O 1
ATOM 758 N N . ALA A 1 100 ? 23.391 12.791 -35.780 1.00 98.25 100 ALA A N 1
ATOM 759 C CA . ALA A 1 100 ? 22.534 13.749 -35.085 1.00 98.25 100 ALA A CA 1
ATOM 760 C C . ALA A 1 100 ? 21.285 13.074 -34.488 1.00 98.25 100 ALA A C 1
ATOM 762 O O . ALA A 1 100 ? 20.936 13.338 -33.340 1.00 98.25 100 ALA A O 1
ATOM 763 N N . GLU A 1 101 ? 20.660 12.156 -35.231 1.00 98.56 101 GLU A N 1
ATOM 764 C CA . GLU A 1 101 ? 19.529 11.357 -34.739 1.00 98.56 101 GLU A CA 1
ATOM 765 C C . GLU A 1 101 ? 19.920 10.476 -33.542 1.00 98.56 101 GLU A C 1
ATOM 767 O O . GLU A 1 101 ? 19.161 10.361 -32.577 1.00 98.56 101 GLU A O 1
ATOM 772 N N . ALA A 1 102 ? 21.113 9.873 -33.573 1.00 98.50 102 ALA A N 1
ATOM 773 C CA . ALA A 1 102 ? 21.623 9.078 -32.459 1.00 98.50 102 ALA A CA 1
ATOM 774 C C . ALA A 1 102 ? 21.859 9.931 -31.199 1.00 98.50 102 ALA A C 1
ATOM 776 O O . ALA A 1 102 ? 21.440 9.534 -30.110 1.00 98.50 102 ALA A O 1
ATOM 777 N N . ASP A 1 103 ? 22.459 11.115 -31.350 1.00 98.44 103 ASP A N 1
ATOM 778 C CA . ASP A 1 103 ? 22.715 12.047 -30.243 1.00 98.44 103 ASP A CA 1
ATOM 779 C C . ASP A 1 103 ? 21.393 12.557 -29.617 1.00 98.44 103 ASP A C 1
ATOM 781 O O . ASP A 1 103 ? 21.259 12.673 -28.390 1.00 98.44 103 ASP A O 1
ATOM 785 N N . GLU A 1 104 ? 20.375 12.822 -30.445 1.00 98.50 104 GLU A N 1
ATOM 786 C CA . GLU A 1 104 ? 19.034 13.190 -29.977 1.00 98.50 104 GLU A CA 1
ATOM 787 C C . GLU A 1 104 ? 18.361 12.033 -29.225 1.00 98.50 104 GLU A C 1
ATOM 789 O O . GLU A 1 104 ? 17.794 12.227 -28.142 1.00 98.50 104 GLU A O 1
ATOM 794 N N . MET A 1 105 ? 18.452 10.813 -29.760 1.00 98.56 105 MET A N 1
ATOM 795 C CA . MET A 1 105 ? 17.905 9.618 -29.120 1.00 98.56 105 MET A CA 1
ATOM 796 C C . MET A 1 105 ? 18.553 9.363 -27.756 1.00 98.56 105 MET A C 1
ATOM 798 O O . MET A 1 105 ? 17.840 9.104 -26.784 1.00 98.56 105 MET A O 1
ATOM 802 N N . GLU A 1 106 ? 19.878 9.483 -27.657 1.00 98.56 106 GLU A N 1
ATOM 803 C CA . GLU A 1 106 ? 20.611 9.347 -26.397 1.00 98.56 106 GLU A CA 1
ATOM 804 C C . GLU A 1 106 ? 20.152 10.394 -25.373 1.00 98.56 106 GLU A C 1
ATOM 806 O O . GLU A 1 106 ? 19.871 10.070 -24.214 1.00 98.56 106 GLU A O 1
ATOM 811 N N . THR A 1 107 ? 19.998 11.645 -25.807 1.00 98.50 107 THR A N 1
ATOM 812 C CA . THR A 1 107 ? 19.515 12.738 -24.953 1.00 98.50 107 THR A CA 1
ATOM 813 C C . THR A 1 107 ? 18.111 12.453 -24.413 1.00 98.50 107 THR A C 1
ATOM 815 O O . THR A 1 107 ? 17.856 12.587 -23.210 1.00 98.50 107 THR A O 1
ATOM 818 N N . ASN A 1 108 ? 17.198 12.017 -25.283 1.00 98.62 108 ASN A N 1
ATOM 819 C CA . ASN A 1 108 ? 15.826 11.684 -24.909 1.00 98.62 108 ASN A CA 1
ATOM 820 C C . ASN A 1 108 ? 15.764 10.482 -23.958 1.00 98.62 108 ASN A C 1
ATOM 822 O O . ASN A 1 108 ? 15.035 10.521 -22.962 1.00 98.62 108 ASN A O 1
ATOM 826 N N . LEU A 1 109 ? 16.568 9.447 -24.213 1.00 98.69 109 LEU A N 1
ATOM 827 C CA . LEU A 1 109 ? 16.656 8.273 -23.352 1.00 98.69 109 LEU A CA 1
ATOM 828 C C . LEU A 1 109 ? 17.169 8.645 -21.956 1.00 98.69 109 LEU A C 1
ATOM 830 O O . LEU A 1 109 ? 16.558 8.267 -20.958 1.00 98.69 109 LEU A O 1
ATOM 834 N N . ASN A 1 110 ? 18.228 9.450 -21.873 1.00 98.62 110 ASN A N 1
ATOM 835 C CA . ASN A 1 110 ? 18.777 9.917 -20.600 1.00 98.62 110 ASN A CA 1
ATOM 836 C C . ASN A 1 110 ? 17.761 10.740 -19.799 1.00 98.62 110 ASN A C 1
ATOM 838 O O . ASN A 1 110 ? 17.630 10.565 -18.584 1.00 98.62 110 ASN A O 1
ATOM 842 N N . LYS A 1 111 ? 16.985 11.599 -20.471 1.00 98.56 111 LYS A N 1
ATOM 843 C CA . LYS A 1 111 ? 15.896 12.348 -19.833 1.00 98.56 111 LYS A CA 1
ATOM 844 C C . LYS A 1 111 ? 14.821 11.414 -19.272 1.00 98.56 111 LYS A C 1
ATOM 846 O O . LYS A 1 111 ? 14.373 11.613 -18.143 1.00 98.56 111 LYS A O 1
ATOM 851 N N . HIS A 1 112 ? 14.425 10.394 -20.033 1.00 98.62 112 HIS A N 1
ATOM 852 C CA . HIS A 1 112 ? 13.421 9.429 -19.592 1.00 98.62 112 HIS A CA 1
ATOM 853 C C . HIS A 1 112 ? 13.912 8.585 -18.409 1.00 98.62 112 HIS A C 1
ATOM 855 O O . HIS A 1 112 ? 13.196 8.451 -17.418 1.00 98.62 112 HIS A O 1
ATOM 861 N N . ILE A 1 113 ? 15.157 8.099 -18.459 1.00 98.75 113 ILE A N 1
ATOM 862 C CA . ILE A 1 113 ? 15.790 7.358 -17.357 1.00 98.75 113 ILE A CA 1
ATOM 863 C C . ILE A 1 113 ? 15.790 8.194 -16.078 1.00 98.75 113 ILE A C 1
ATOM 865 O O . ILE A 1 113 ? 15.385 7.698 -15.027 1.00 98.75 113 ILE A O 1
ATOM 869 N N . LYS A 1 114 ? 16.188 9.468 -16.161 1.00 98.69 114 LYS A N 1
ATOM 870 C CA . LYS A 1 114 ? 16.194 10.363 -15.000 1.00 98.69 114 LYS A CA 1
ATOM 871 C C . LYS A 1 114 ? 14.791 10.538 -14.410 1.00 98.69 114 LYS A C 1
ATOM 873 O O . LYS A 1 114 ? 14.623 10.422 -13.200 1.00 98.69 114 LYS A O 1
ATOM 878 N N . SER A 1 115 ? 13.785 10.745 -15.261 1.00 98.69 115 SER A N 1
ATOM 879 C CA . SER A 1 115 ? 12.387 10.857 -14.823 1.00 98.69 115 SER A CA 1
ATOM 880 C C . SER A 1 115 ? 11.908 9.593 -14.100 1.00 98.69 115 SER A C 1
ATOM 882 O O . SER A 1 115 ? 11.291 9.688 -13.043 1.00 98.69 115 SER A O 1
ATOM 884 N N . LEU A 1 116 ? 12.220 8.408 -14.634 1.00 98.75 116 LEU A N 1
ATOM 885 C CA . LEU A 1 116 ? 11.857 7.133 -14.007 1.00 98.75 116 LEU A CA 1
ATOM 886 C C . LEU A 1 116 ? 12.577 6.917 -12.668 1.00 98.75 116 LEU A C 1
ATOM 888 O O . LEU A 1 116 ? 11.997 6.370 -11.732 1.00 98.75 116 LEU A O 1
ATOM 892 N N . GLN A 1 117 ? 13.834 7.349 -12.547 1.00 98.75 117 GLN A N 1
ATOM 893 C CA . GLN A 1 117 ? 14.582 7.280 -11.287 1.00 98.75 117 GLN A CA 1
ATOM 894 C C . GLN A 1 117 ? 13.963 8.174 -10.202 1.00 98.75 117 GLN A C 1
ATOM 896 O O . GLN A 1 117 ? 13.856 7.755 -9.044 1.00 98.75 117 GLN A O 1
ATOM 901 N N . GLU A 1 118 ? 13.536 9.383 -10.571 1.00 98.56 118 GLU A N 1
ATOM 902 C CA . GLU A 1 118 ? 12.845 10.313 -9.673 1.00 98.56 118 GLU A CA 1
ATOM 903 C C . GLU A 1 118 ? 11.496 9.737 -9.213 1.00 98.56 118 GLU A C 1
ATOM 905 O O . GLU A 1 118 ? 11.222 9.696 -8.010 1.00 98.56 118 GLU A O 1
ATOM 910 N N . GLU A 1 119 ? 10.697 9.198 -10.139 1.00 98.69 119 GLU A N 1
ATOM 911 C CA . GLU A 1 119 ? 9.417 8.548 -9.829 1.00 98.69 119 GLU A CA 1
ATOM 912 C C . GLU A 1 119 ? 9.596 7.339 -8.902 1.00 98.69 119 GLU A C 1
ATOM 914 O O . GLU A 1 119 ? 8.912 7.224 -7.884 1.00 98.69 119 GLU A O 1
ATOM 919 N N . ASN A 1 120 ? 10.565 6.466 -9.188 1.00 98.69 120 ASN A N 1
ATOM 920 C CA . ASN A 1 120 ? 10.836 5.294 -8.359 1.00 98.69 120 ASN A CA 1
ATOM 921 C C . ASN A 1 120 ? 11.271 5.689 -6.933 1.00 98.69 120 ASN A C 1
ATOM 923 O O . ASN A 1 120 ? 10.849 5.086 -5.944 1.00 98.69 120 ASN A O 1
ATOM 927 N N . THR A 1 121 ? 12.064 6.756 -6.805 1.00 98.69 121 THR A N 1
ATOM 928 C CA . THR A 1 121 ? 12.469 7.303 -5.499 1.00 98.69 121 THR A CA 1
ATOM 929 C C . THR A 1 121 ? 11.266 7.839 -4.718 1.00 98.69 121 THR A C 1
ATOM 931 O O . THR A 1 121 ? 11.135 7.582 -3.512 1.00 98.69 121 THR A O 1
ATOM 934 N N . ALA A 1 122 ? 10.356 8.545 -5.395 1.00 98.62 122 ALA A N 1
ATOM 935 C CA . ALA A 1 122 ? 9.123 9.044 -4.797 1.00 98.62 122 ALA A CA 1
ATOM 936 C C . ALA A 1 122 ? 8.211 7.891 -4.339 1.00 98.62 122 ALA A C 1
ATOM 938 O O . ALA A 1 122 ? 7.769 7.875 -3.187 1.00 98.62 122 ALA A O 1
ATOM 939 N N . LEU A 1 123 ? 8.006 6.881 -5.191 1.00 98.75 123 LEU A N 1
ATOM 940 C CA . LEU A 1 123 ? 7.216 5.687 -4.875 1.00 98.75 123 LEU A CA 1
ATOM 941 C C . LEU A 1 123 ? 7.795 4.907 -3.689 1.00 98.75 123 LEU A C 1
ATOM 943 O O . LEU A 1 123 ? 7.059 4.532 -2.775 1.00 98.75 123 LEU A O 1
ATOM 947 N N . SER A 1 124 ? 9.115 4.717 -3.641 1.00 98.62 124 SER A N 1
ATOM 948 C CA . SER A 1 124 ? 9.786 4.049 -2.519 1.00 98.62 124 SER A CA 1
ATOM 949 C C . SER A 1 124 ? 9.602 4.808 -1.197 1.00 98.62 124 SER A C 1
ATOM 951 O O . SER A 1 124 ? 9.401 4.203 -0.135 1.00 98.62 124 SER A O 1
ATOM 953 N N . SER A 1 125 ? 9.622 6.141 -1.250 1.00 98.56 125 SER A N 1
ATOM 954 C CA . SER A 1 125 ? 9.404 7.003 -0.081 1.00 98.56 125 SER A CA 1
ATOM 955 C C . SER A 1 125 ? 7.953 6.939 0.410 1.00 98.56 125 SER A C 1
ATOM 957 O O . SER A 1 125 ? 7.703 6.807 1.615 1.00 98.56 125 SER A O 1
ATOM 959 N N . ALA A 1 126 ? 6.990 6.960 -0.516 1.00 98.69 126 ALA A N 1
ATOM 960 C CA . ALA A 1 126 ? 5.570 6.806 -0.213 1.00 98.69 126 ALA A CA 1
ATOM 961 C C . ALA A 1 126 ? 5.278 5.432 0.409 1.00 98.69 126 ALA A C 1
ATOM 963 O O . ALA A 1 126 ? 4.654 5.352 1.467 1.00 98.69 126 ALA A O 1
ATOM 964 N N . ASN A 1 127 ? 5.814 4.357 -0.175 1.00 98.75 127 ASN A N 1
ATOM 965 C CA . ASN A 1 127 ? 5.649 2.999 0.342 1.00 98.75 127 ASN A CA 1
ATOM 966 C C . ASN A 1 127 ? 6.230 2.846 1.760 1.00 98.75 127 ASN A C 1
ATOM 968 O O . ASN A 1 127 ? 5.611 2.257 2.648 1.00 98.75 127 ASN A O 1
ATOM 972 N N . SER A 1 128 ? 7.397 3.447 2.008 1.00 98.62 128 SER A N 1
ATOM 973 C CA . SER A 1 128 ? 8.003 3.473 3.346 1.00 98.62 128 SER A CA 1
ATOM 974 C C . SER A 1 128 ? 7.131 4.203 4.371 1.00 98.62 128 SER A C 1
ATOM 976 O O . SER A 1 128 ? 7.044 3.782 5.526 1.00 98.62 128 SER A O 1
ATOM 978 N N . SER A 1 129 ? 6.472 5.286 3.958 1.00 98.62 129 SER A N 1
ATOM 979 C CA . SER A 1 129 ? 5.570 6.061 4.817 1.00 98.62 129 SER A CA 1
ATOM 980 C C . SER A 1 129 ? 4.297 5.278 5.146 1.00 98.62 129 SER A C 1
ATOM 982 O O . SER A 1 129 ? 3.948 5.152 6.319 1.00 98.62 129 SER A O 1
ATOM 984 N N . LEU A 1 130 ? 3.676 4.654 4.140 1.00 98.75 130 LEU A N 1
ATOM 985 C CA . LEU A 1 130 ? 2.504 3.788 4.316 1.00 98.75 130 LEU A CA 1
ATOM 986 C C . LEU A 1 130 ? 2.798 2.595 5.236 1.00 98.75 130 LEU A C 1
ATOM 988 O O . LEU A 1 130 ? 1.985 2.244 6.089 1.00 98.75 130 LEU A O 1
ATOM 992 N N . SER A 1 131 ? 3.983 1.990 5.122 1.00 98.69 131 SER A N 1
ATOM 993 C CA . SER A 1 131 ? 4.402 0.888 5.998 1.00 98.69 131 SER A CA 1
ATOM 994 C C . SER A 1 131 ? 4.491 1.308 7.476 1.00 98.69 131 SER A C 1
ATOM 996 O O . SER A 1 131 ? 4.042 0.581 8.374 1.00 98.69 131 SER A O 1
ATOM 998 N N . LYS A 1 132 ? 5.005 2.517 7.745 1.00 98.62 132 LYS A N 1
ATOM 999 C CA . LYS A 1 132 ? 5.038 3.096 9.099 1.00 98.62 132 LYS A CA 1
ATOM 1000 C C . LYS A 1 132 ? 3.633 3.371 9.626 1.00 98.62 132 LYS A C 1
ATOM 1002 O O . LYS A 1 132 ? 3.332 2.999 10.758 1.00 98.62 132 LYS A O 1
ATOM 1007 N N . GLU A 1 133 ? 2.770 3.976 8.815 1.00 98.69 133 GLU A N 1
ATOM 1008 C CA . GLU A 1 133 ? 1.381 4.252 9.192 1.00 98.69 133 GLU A CA 1
ATOM 1009 C C . GLU A 1 133 ? 0.622 2.964 9.532 1.00 98.69 133 GLU A C 1
ATOM 1011 O O . GLU A 1 133 ? -0.000 2.869 10.589 1.00 98.69 133 GLU A O 1
ATOM 1016 N N . ASN A 1 134 ? 0.761 1.928 8.704 1.00 98.75 134 ASN A N 1
ATOM 1017 C CA . ASN A 1 134 ? 0.133 0.631 8.940 1.00 98.75 134 ASN A CA 1
ATOM 1018 C C . ASN A 1 134 ? 0.618 -0.014 10.255 1.00 98.75 134 ASN A C 1
ATOM 1020 O O . ASN A 1 134 ? -0.169 -0.560 11.030 1.00 98.75 134 ASN A O 1
ATOM 1024 N N . SER A 1 135 ? 1.912 0.111 10.563 1.00 98.62 135 SER A N 1
ATOM 1025 C CA . SER A 1 135 ? 2.481 -0.361 11.834 1.00 98.62 135 SER A CA 1
ATOM 1026 C C . SER A 1 135 ? 1.893 0.380 13.044 1.00 98.62 135 SER A C 1
ATOM 1028 O O . SER A 1 135 ? 1.553 -0.242 14.059 1.00 98.62 135 SER A O 1
ATOM 1030 N N . THR A 1 136 ? 1.705 1.696 12.927 1.00 98.75 136 THR A N 1
ATOM 1031 C CA . THR A 1 136 ? 1.036 2.520 13.946 1.00 98.75 136 THR A CA 1
ATOM 1032 C C . THR A 1 136 ? -0.424 2.107 14.123 1.00 98.75 136 THR A C 1
ATOM 1034 O O . THR A 1 136 ? -0.861 1.865 15.249 1.00 98.75 136 THR A O 1
ATOM 1037 N N . LEU A 1 137 ? -1.174 1.940 13.029 1.00 98.81 137 LEU A N 1
ATOM 1038 C CA . LEU A 1 137 ? -2.574 1.506 13.068 1.00 98.81 137 LEU A CA 1
ATOM 1039 C C . LEU A 1 137 ? -2.730 0.132 13.729 1.00 98.81 137 LEU A C 1
ATOM 1041 O O . LEU A 1 137 ? -3.611 -0.054 14.569 1.00 98.81 137 LEU A O 1
ATOM 1045 N N . LYS A 1 138 ? -1.837 -0.817 13.429 1.00 98.81 138 LYS A N 1
ATOM 1046 C CA . LYS A 1 138 ? -1.828 -2.145 14.061 1.00 98.81 138 LYS A CA 1
ATOM 1047 C C . LYS A 1 138 ? -1.599 -2.067 15.574 1.00 98.81 138 LYS A C 1
ATOM 1049 O O . LYS A 1 138 ? -2.244 -2.791 16.339 1.00 98.81 138 LYS A O 1
ATOM 1054 N N . THR A 1 139 ? -0.715 -1.170 16.008 1.00 98.69 139 THR A N 1
ATOM 1055 C CA . THR A 1 139 ? -0.455 -0.913 17.432 1.00 98.69 139 THR A CA 1
ATOM 1056 C C . THR A 1 139 ? -1.688 -0.319 18.113 1.00 98.69 139 THR A C 1
ATOM 1058 O O . THR A 1 139 ? -2.138 -0.841 19.134 1.00 98.69 139 THR A O 1
ATOM 1061 N N . ASN A 1 140 ? -2.300 0.702 17.508 1.00 98.81 140 ASN A N 1
ATOM 1062 C CA . ASN A 1 140 ? -3.516 1.331 18.028 1.00 98.81 140 ASN A CA 1
ATOM 1063 C C . ASN A 1 140 ? -4.672 0.331 18.141 1.00 98.81 140 ASN A C 1
ATOM 1065 O O . ASN A 1 140 ? -5.317 0.255 19.183 1.00 98.81 140 ASN A O 1
ATOM 1069 N N . ASN A 1 141 ? -4.886 -0.498 17.117 1.00 98.81 141 ASN A N 1
ATOM 1070 C CA . ASN A 1 141 ? -5.927 -1.524 17.138 1.00 98.81 141 ASN A CA 1
ATOM 1071 C C . ASN A 1 141 ? -5.706 -2.560 18.257 1.00 98.81 141 ASN A C 1
ATOM 1073 O O . ASN A 1 141 ? -6.647 -2.987 18.929 1.00 98.81 141 ASN A O 1
ATOM 1077 N N . THR A 1 142 ? -4.447 -2.931 18.507 1.00 98.75 142 THR A N 1
ATOM 1078 C CA . THR A 1 142 ? -4.085 -3.822 19.620 1.00 98.75 142 THR A CA 1
ATOM 1079 C C . THR A 1 142 ? -4.420 -3.188 20.972 1.00 98.75 142 THR A C 1
ATOM 1081 O O . THR A 1 142 ? -4.969 -3.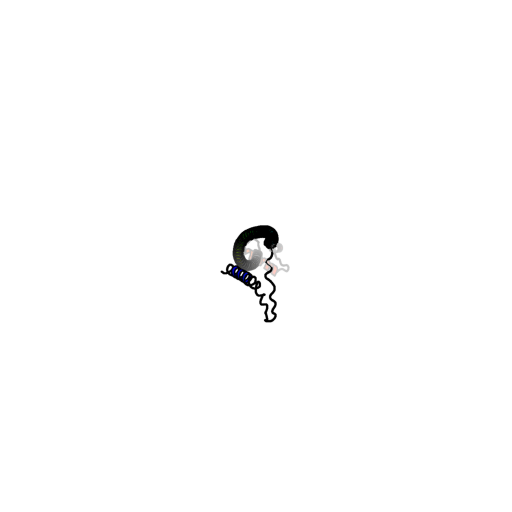859 21.847 1.00 98.75 142 THR A O 1
ATOM 1084 N N . ASN A 1 143 ? -4.133 -1.895 21.145 1.00 98.75 143 ASN A N 1
ATOM 1085 C CA . ASN A 1 143 ? -4.440 -1.167 22.377 1.00 98.75 143 ASN A CA 1
ATOM 1086 C C . ASN A 1 143 ? -5.952 -1.035 22.602 1.00 98.75 143 ASN A C 1
ATOM 1088 O O . ASN A 1 143 ? -6.427 -1.377 23.683 1.00 98.75 143 ASN A O 1
ATOM 1092 N N . LEU A 1 144 ? -6.712 -0.658 21.570 1.00 98.81 144 LEU A N 1
ATOM 1093 C CA . LEU A 1 144 ? -8.176 -0.578 21.631 1.00 98.81 144 LEU A CA 1
ATOM 1094 C C . LEU A 1 144 ? -8.812 -1.931 21.972 1.00 98.81 144 LEU A C 1
ATOM 1096 O O . LEU A 1 144 ? -9.753 -2.005 22.759 1.00 98.81 144 LEU A O 1
ATOM 1100 N N . THR A 1 145 ? -8.270 -3.025 21.431 1.00 98.81 145 THR A N 1
ATOM 1101 C CA . THR A 1 145 ? -8.738 -4.380 21.756 1.00 98.81 145 THR A CA 1
ATOM 1102 C C . THR A 1 145 ? -8.535 -4.704 23.240 1.00 98.81 145 THR A C 1
ATOM 1104 O O . THR A 1 145 ? -9.433 -5.260 23.879 1.00 98.81 145 THR A O 1
ATOM 1107 N N . LYS A 1 146 ? -7.383 -4.329 23.815 1.00 98.69 146 LYS A N 1
ATOM 1108 C CA . LYS A 1 146 ? -7.108 -4.502 25.251 1.00 98.69 146 LYS A CA 1
ATOM 1109 C C . LYS A 1 146 ? -8.045 -3.657 26.110 1.00 98.69 146 LYS A C 1
ATOM 1111 O O . LYS A 1 146 ? -8.632 -4.184 27.049 1.00 98.69 146 LYS A O 1
ATOM 1116 N N . GLU A 1 147 ? -8.217 -2.384 25.770 1.00 98.75 147 GLU A N 1
ATOM 1117 C CA . GLU A 1 147 ? -9.104 -1.469 26.494 1.00 98.75 147 GLU A CA 1
ATOM 1118 C C . GLU A 1 147 ? -10.552 -1.973 26.500 1.00 98.75 147 GLU A C 1
ATOM 1120 O O . GLU A 1 147 ? -11.181 -2.048 27.554 1.00 98.75 147 GLU A O 1
ATOM 1125 N N . ASN A 1 148 ? -11.053 -2.430 25.350 1.00 98.75 148 ASN A N 1
ATOM 1126 C CA . ASN A 1 148 ? -12.394 -3.000 25.242 1.00 98.75 148 ASN A CA 1
ATOM 1127 C C . ASN A 1 148 ? -12.556 -4.267 26.109 1.00 98.75 148 ASN A C 1
ATOM 1129 O O . ASN A 1 148 ? -13.584 -4.458 26.758 1.00 98.75 148 ASN A O 1
ATOM 1133 N N . SER A 1 149 ? -11.529 -5.119 26.182 1.00 98.75 149 SER A N 1
ATOM 1134 C CA . SER A 1 149 ? -11.527 -6.287 27.077 1.00 98.75 149 SER A CA 1
ATOM 1135 C C . SER A 1 149 ? -11.619 -5.886 28.557 1.00 98.75 149 SER A C 1
ATOM 1137 O O . SER A 1 149 ? -12.422 -6.440 29.318 1.00 98.75 149 SER A O 1
ATOM 1139 N N . THR A 1 150 ? -10.856 -4.867 28.961 1.00 98.81 150 THR A N 1
ATOM 1140 C CA . THR A 1 150 ? -10.917 -4.299 30.315 1.00 98.81 150 THR A CA 1
ATOM 1141 C C . THR A 1 150 ? -12.302 -3.727 30.616 1.00 98.81 150 THR A C 1
ATOM 1143 O O . THR A 1 150 ? -12.883 -4.042 31.655 1.00 98.81 150 THR A O 1
ATOM 1146 N N . LEU A 1 151 ? -12.882 -2.951 29.696 1.00 98.81 151 LEU A N 1
ATOM 1147 C CA . LEU A 1 151 ? -14.223 -2.382 29.856 1.00 98.81 151 LEU A CA 1
ATOM 1148 C C . LEU A 1 151 ? -15.299 -3.465 29.998 1.00 98.81 151 LEU A C 1
ATOM 1150 O O . LEU A 1 151 ? -16.156 -3.358 30.873 1.00 98.81 151 LEU A O 1
ATOM 1154 N N . LYS A 1 152 ? -15.233 -4.546 29.209 1.00 98.81 152 LYS A N 1
ATOM 1155 C CA . LYS A 1 152 ? -16.14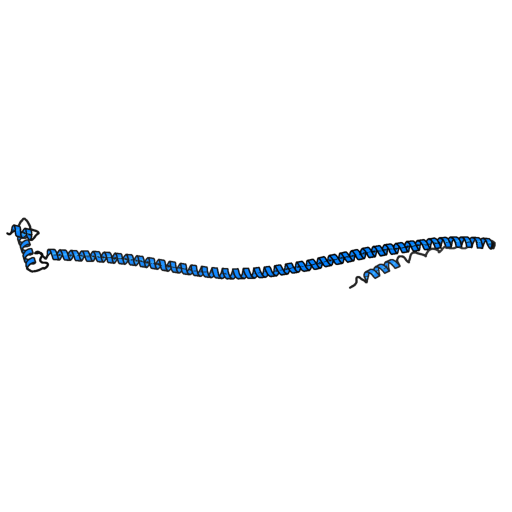8 -5.696 29.347 1.00 98.81 152 LYS A CA 1
ATOM 1156 C C . LYS A 1 152 ? -16.045 -6.360 30.720 1.00 98.81 152 LYS A C 1
ATOM 1158 O O . LYS A 1 152 ? -17.069 -6.696 31.320 1.00 98.81 152 LYS A O 1
ATOM 1163 N N . THR A 1 153 ? -14.825 -6.520 31.227 1.00 98.69 153 THR A N 1
ATOM 1164 C CA . THR A 1 153 ? -14.576 -7.086 32.561 1.00 98.69 153 THR A CA 1
ATOM 1165 C C . THR A 1 153 ? -15.171 -6.191 33.649 1.00 98.69 153 THR A C 1
ATOM 1167 O O . THR A 1 153 ? -15.922 -6.667 34.502 1.00 98.69 153 THR A O 1
ATOM 1170 N N . ASN A 1 154 ? -14.924 -4.881 33.573 1.00 98.75 154 ASN A N 1
ATOM 1171 C CA . ASN A 1 154 ? -15.475 -3.903 34.512 1.00 98.75 154 ASN A CA 1
ATOM 1172 C C . ASN A 1 154 ? -17.006 -3.881 34.480 1.00 98.75 154 ASN A C 1
ATOM 1174 O O . ASN A 1 154 ? -17.639 -3.886 35.533 1.00 98.75 154 ASN A O 1
ATOM 1178 N N . ASN A 1 155 ? -17.609 -3.918 33.291 1.00 98.81 155 ASN A N 1
ATOM 1179 C CA . ASN A 1 155 ? -19.061 -3.925 33.145 1.00 98.81 155 ASN A CA 1
ATOM 1180 C C . ASN A 1 155 ? -19.696 -5.189 33.749 1.00 98.81 155 ASN A C 1
ATOM 1182 O O . ASN A 1 155 ? -20.729 -5.117 34.414 1.00 98.81 155 ASN A O 1
ATOM 1186 N N . THR A 1 156 ? -19.043 -6.343 33.583 1.00 98.75 156 THR A N 1
ATOM 1187 C CA . THR A 1 156 ? -19.471 -7.602 34.214 1.00 98.75 156 THR A CA 1
ATOM 1188 C C . THR A 1 156 ? -19.396 -7.501 35.740 1.00 98.75 156 THR A C 1
ATOM 1190 O O . THR A 1 156 ? -20.346 -7.861 36.429 1.00 98.75 156 THR A O 1
ATOM 1193 N N . SER A 1 157 ? -18.304 -6.946 36.277 1.00 98.75 157 SER A N 1
ATOM 1194 C CA . SER A 1 157 ? -18.147 -6.718 37.720 1.00 98.75 157 SER A CA 1
ATOM 1195 C C . SER A 1 157 ? -19.217 -5.777 38.283 1.00 98.75 157 SER A C 1
ATOM 1197 O O . SER A 1 157 ? -19.827 -6.078 39.310 1.00 98.75 157 SER A O 1
ATOM 1199 N N . LEU A 1 158 ? -19.495 -4.663 37.599 1.00 98.81 158 LEU A N 1
ATOM 1200 C CA . LEU A 1 158 ? -20.541 -3.717 37.996 1.00 98.81 158 LEU A CA 1
ATOM 1201 C C . LEU A 1 158 ? -21.932 -4.353 37.958 1.00 98.81 158 LEU A C 1
ATOM 1203 O O . LEU A 1 158 ? -22.714 -4.147 38.881 1.00 98.81 158 LEU A O 1
ATOM 1207 N N . THR A 1 159 ? -22.222 -5.165 36.940 1.00 98.75 159 THR A N 1
ATOM 1208 C CA . THR A 1 159 ? -23.493 -5.901 36.843 1.00 98.75 159 THR A CA 1
ATOM 1209 C C . THR A 1 159 ? -23.681 -6.815 38.056 1.00 98.75 159 THR A C 1
ATOM 1211 O O . THR A 1 159 ? -24.704 -6.735 38.733 1.00 98.75 159 THR A O 1
ATOM 1214 N N . THR A 1 160 ? -22.654 -7.591 38.415 1.00 98.69 160 THR A N 1
ATOM 1215 C CA . THR A 1 160 ? -22.670 -8.442 39.616 1.00 98.69 160 THR A CA 1
ATOM 1216 C C . THR A 1 160 ? -22.880 -7.634 40.899 1.00 98.69 160 THR A C 1
ATOM 1218 O O . THR A 1 160 ? -23.653 -8.036 41.768 1.00 98.69 160 THR A O 1
ATOM 1221 N N . GLN A 1 161 ? -22.220 -6.480 41.038 1.00 98.69 161 GLN A N 1
ATOM 1222 C CA . GLN A 1 161 ? -22.402 -5.605 42.202 1.00 98.69 161 GLN A CA 1
ATOM 1223 C C . GLN A 1 161 ? -23.834 -5.067 42.295 1.00 98.69 161 GLN A C 1
ATOM 1225 O O . GLN A 1 161 ? -24.420 -5.078 43.376 1.00 98.69 161 GLN A O 1
ATOM 1230 N N . VAL A 1 162 ? -24.419 -4.645 41.171 1.00 98.75 162 VAL A N 1
ATOM 1231 C CA . VAL A 1 162 ? -25.812 -4.185 41.103 1.00 98.75 162 VAL A CA 1
ATOM 1232 C C . VAL A 1 162 ? -26.780 -5.297 41.504 1.00 98.75 162 VAL A C 1
ATOM 1234 O O . VAL A 1 162 ? -27.708 -5.046 42.271 1.00 98.75 162 VAL A O 1
ATOM 1237 N N . ASP A 1 163 ? -26.570 -6.523 41.034 1.00 98.69 163 ASP A N 1
ATOM 1238 C CA . ASP A 1 163 ? -27.447 -7.645 41.374 1.00 98.69 163 ASP A CA 1
ATOM 1239 C C . ASP A 1 163 ? -27.336 -8.043 42.852 1.00 98.69 163 ASP A C 1
ATOM 1241 O O . ASP A 1 163 ? -28.356 -8.280 43.506 1.00 98.69 163 ASP A O 1
ATOM 1245 N N . ASN A 1 164 ? -26.128 -8.001 43.423 1.00 98.69 164 ASN A N 1
ATOM 1246 C CA . ASN A 1 164 ? -25.932 -8.174 44.862 1.00 98.69 164 ASN A CA 1
ATOM 1247 C C . ASN A 1 164 ? -26.646 -7.080 45.668 1.00 98.69 164 ASN A C 1
ATOM 1249 O O . ASN A 1 164 ? -27.356 -7.391 46.622 1.00 98.69 164 ASN A O 1
ATOM 1253 N N . LEU A 1 165 ? -26.529 -5.811 45.261 1.00 98.69 165 LEU A N 1
ATOM 1254 C CA . LEU A 1 165 ? -27.228 -4.703 45.916 1.00 98.69 165 LEU A CA 1
ATOM 1255 C C . LEU A 1 165 ? -28.750 -4.872 45.857 1.00 98.69 165 LEU A C 1
ATOM 1257 O O . LEU A 1 165 ? -29.418 -4.689 46.872 1.00 98.69 165 LEU A O 1
ATOM 1261 N N . LYS A 1 166 ? -29.313 -5.274 44.709 1.00 98.69 166 LYS A N 1
ATOM 1262 C CA . LYS A 1 166 ? -30.755 -5.565 44.587 1.00 98.69 166 LYS A CA 1
ATOM 1263 C C . LYS A 1 166 ? -31.197 -6.664 45.552 1.00 98.69 166 LYS A C 1
ATOM 1265 O O . LYS A 1 166 ? -32.258 -6.544 46.171 1.00 98.69 166 LYS A O 1
ATOM 1270 N N . LYS A 1 167 ? -30.394 -7.724 45.690 1.00 98.62 167 LYS A N 1
ATOM 1271 C CA . LYS A 1 167 ? -30.660 -8.810 46.638 1.00 98.62 167 LYS A CA 1
ATOM 1272 C C . LYS A 1 167 ? -30.667 -8.287 48.075 1.00 98.62 167 LYS A C 1
ATOM 1274 O O . LYS A 1 167 ? -31.661 -8.470 48.770 1.00 98.62 167 LYS A O 1
ATOM 1279 N N . THR A 1 168 ? -29.628 -7.561 48.480 1.00 98.62 168 THR A N 1
ATOM 1280 C CA . THR A 1 168 ? -29.529 -6.974 49.823 1.00 98.62 168 THR A CA 1
ATOM 1281 C C . THR A 1 168 ? -30.673 -5.999 50.122 1.00 98.62 168 THR A C 1
ATOM 1283 O O . THR A 1 168 ? -31.250 -6.041 51.204 1.00 98.62 168 THR A O 1
ATOM 1286 N N . VAL A 1 169 ? -31.074 -5.158 49.163 1.00 98.69 169 VAL A N 1
ATOM 1287 C CA . VAL A 1 169 ? -32.243 -4.271 49.315 1.00 98.69 169 VAL A CA 1
ATOM 1288 C C . VAL A 1 169 ? -33.527 -5.075 49.531 1.00 98.69 169 VAL A C 1
ATOM 1290 O O . VAL A 1 169 ? -34.340 -4.718 50.382 1.00 98.69 169 VAL A O 1
ATOM 1293 N N . SER A 1 170 ? -33.707 -6.176 48.798 1.00 98.50 170 SER A N 1
ATOM 1294 C CA . SER A 1 170 ? -34.875 -7.053 48.952 1.00 98.50 170 SER A CA 1
ATOM 1295 C C . SER A 1 170 ? -34.896 -7.736 50.324 1.00 98.50 170 SER A C 1
ATOM 1297 O O . SER A 1 170 ? -35.945 -7.805 50.960 1.00 98.50 170 SER A O 1
ATOM 1299 N N . GLU A 1 171 ? -33.737 -8.184 50.812 1.00 98.56 171 GLU A N 1
ATOM 1300 C CA . GLU A 1 171 ? -33.579 -8.765 52.150 1.00 98.56 171 GLU A CA 1
ATOM 1301 C C . GLU A 1 171 ? -33.909 -7.750 53.252 1.00 98.56 171 GLU A C 1
ATOM 1303 O O . GLU A 1 171 ? -34.679 -8.064 54.161 1.00 98.56 171 GLU A O 1
ATOM 1308 N N . TYR A 1 172 ? -33.397 -6.518 53.158 1.00 98.56 172 TYR A N 1
ATOM 1309 C CA . TYR A 1 172 ? -33.724 -5.462 54.120 1.00 98.56 172 TYR A CA 1
ATOM 1310 C C . TYR A 1 172 ? -35.200 -5.076 54.090 1.00 98.56 172 TYR A C 1
ATOM 1312 O O . TYR A 1 172 ? -35.792 -4.857 55.146 1.00 98.56 172 TYR A O 1
ATOM 1320 N N . LYS A 1 173 ? -35.817 -5.036 52.904 1.00 98.56 173 LYS A N 1
ATOM 1321 C CA . LYS A 1 173 ? -37.254 -4.788 52.779 1.00 98.56 173 LYS A CA 1
ATOM 1322 C C . LYS A 1 173 ? -38.063 -5.868 53.504 1.00 98.56 173 LYS A C 1
ATOM 1324 O O . LYS A 1 173 ? -38.911 -5.529 54.324 1.00 98.56 173 LYS A O 1
ATOM 1329 N N . ALA A 1 174 ? -37.739 -7.143 53.287 1.00 98.19 174 ALA A N 1
ATOM 1330 C CA . ALA A 1 174 ? -38.398 -8.255 53.972 1.00 98.19 174 ALA A CA 1
ATOM 1331 C C . ALA A 1 174 ? -38.196 -8.207 55.499 1.00 98.19 174 ALA A C 1
ATOM 1333 O O . ALA A 1 174 ? -39.135 -8.436 56.261 1.00 98.19 174 ALA A O 1
ATOM 1334 N N . GLN A 1 175 ? -36.989 -7.867 55.966 1.00 98.06 175 GLN A N 1
ATOM 1335 C CA . GLN A 1 175 ? -36.723 -7.683 57.397 1.00 98.06 175 GLN A CA 1
ATOM 1336 C C . GLN A 1 175 ? -37.539 -6.532 57.989 1.00 98.06 175 GLN A C 1
ATOM 1338 O O . GLN A 1 175 ? -38.100 -6.680 59.075 1.00 98.06 175 GLN A O 1
ATOM 1343 N N . SER A 1 176 ? -37.632 -5.406 57.279 1.00 98.06 176 SER A N 1
ATOM 1344 C CA . SER A 1 176 ? -38.420 -4.252 57.710 1.00 98.06 176 SER A CA 1
ATOM 1345 C C . SER A 1 176 ? -39.910 -4.582 57.789 1.00 98.06 176 SER A C 1
ATOM 1347 O O . SER A 1 176 ? -40.559 -4.205 58.760 1.00 98.06 176 SER A O 1
ATOM 1349 N N . GLU A 1 177 ? -40.453 -5.301 56.807 1.00 98.06 177 GLU A N 1
ATOM 1350 C CA . GLU A 1 177 ? -41.851 -5.751 56.811 1.00 98.06 177 GLU A CA 1
ATOM 1351 C C . GLU A 1 177 ? -42.126 -6.709 57.982 1.00 98.06 177 GLU A C 1
ATOM 1353 O O . GLU A 1 177 ? -43.112 -6.549 58.703 1.00 98.06 177 GLU A O 1
ATOM 1358 N N . ALA A 1 178 ? -41.218 -7.656 58.238 1.00 97.88 178 ALA A N 1
ATOM 1359 C CA . ALA A 1 178 ? -41.329 -8.577 59.367 1.00 97.88 178 ALA A CA 1
ATOM 1360 C C . ALA A 1 178 ? -41.242 -7.861 60.727 1.00 97.88 178 ALA A C 1
ATOM 1362 O O . ALA A 1 178 ? -41.970 -8.209 61.660 1.00 97.88 178 ALA A O 1
ATOM 1363 N N . ALA A 1 179 ? -40.363 -6.863 60.858 1.00 97.81 179 ALA A N 1
ATOM 1364 C CA . ALA A 1 179 ? -40.268 -6.035 62.057 1.00 97.81 179 ALA A CA 1
ATOM 1365 C C . ALA A 1 179 ? -41.546 -5.212 62.270 1.00 97.81 179 ALA A C 1
ATOM 1367 O O . ALA A 1 179 ? -42.052 -5.161 63.390 1.00 97.81 179 ALA A O 1
ATOM 1368 N N . ASN A 1 180 ? -42.105 -4.647 61.196 1.00 97.81 180 ASN A N 1
ATOM 1369 C CA . ASN A 1 180 ? -43.356 -3.900 61.254 1.00 97.81 180 ASN A CA 1
ATOM 1370 C C . ASN A 1 180 ? -44.523 -4.784 61.714 1.00 97.81 180 ASN A C 1
ATOM 1372 O O . ASN A 1 180 ? -45.264 -4.401 62.609 1.00 97.81 180 ASN A O 1
ATOM 1376 N N . TYR A 1 181 ? -44.638 -6.009 61.189 1.00 97.00 181 TYR A N 1
ATOM 1377 C CA . TYR A 1 181 ? -45.656 -6.962 61.642 1.00 97.00 181 TYR A CA 1
ATOM 1378 C C . TYR A 1 181 ? -45.563 -7.255 63.149 1.00 97.00 181 TYR A C 1
ATOM 1380 O O . TYR A 1 181 ? -46.577 -7.279 63.842 1.00 97.00 181 TYR A O 1
ATOM 1388 N N . LYS A 1 182 ? -44.345 -7.443 63.679 1.00 97.38 182 LYS A N 1
ATOM 1389 C CA . LYS A 1 182 ? -44.130 -7.657 65.121 1.00 97.38 182 LYS A CA 1
ATOM 1390 C C . LYS A 1 182 ? -44.506 -6.4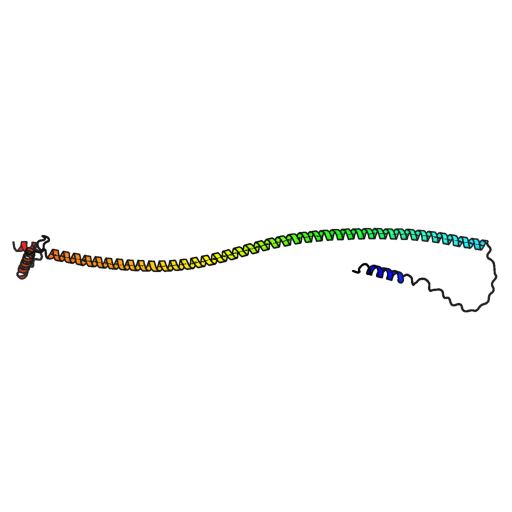31 65.953 1.00 97.38 182 LYS A C 1
ATOM 1392 O O . LYS A 1 182 ? -45.073 -6.591 67.028 1.00 97.38 182 LYS A O 1
ATOM 1397 N N . TYR A 1 183 ? -44.181 -5.235 65.466 1.00 97.06 183 TYR A N 1
ATOM 1398 C CA . TYR A 1 183 ? -44.538 -3.980 66.122 1.00 97.06 183 TYR A CA 1
ATOM 1399 C C . TYR A 1 183 ? -46.061 -3.798 66.200 1.00 97.06 183 TYR A C 1
ATOM 1401 O O . TYR A 1 183 ? -46.591 -3.558 67.280 1.00 97.06 183 TYR A O 1
ATOM 1409 N N . GLU A 1 184 ? -46.771 -4.018 65.092 1.00 96.12 184 GLU A N 1
ATOM 1410 C CA . GLU A 1 184 ? -48.236 -3.954 65.052 1.00 96.12 184 GLU A CA 1
ATOM 1411 C C . GLU A 1 184 ? -48.890 -5.014 65.948 1.00 96.12 184 GLU A C 1
ATOM 1413 O O . GLU A 1 184 ? -49.854 -4.726 66.656 1.00 96.12 184 GLU A O 1
ATOM 1418 N N . ALA A 1 185 ? -48.363 -6.243 65.970 1.00 95.62 185 ALA A N 1
ATOM 1419 C CA . ALA A 1 185 ? -48.849 -7.283 66.878 1.00 95.62 185 ALA A CA 1
ATOM 1420 C C . ALA A 1 185 ? -48.703 -6.864 68.352 1.00 95.62 185 ALA A C 1
ATOM 1422 O O . ALA A 1 185 ? -49.645 -7.004 69.128 1.00 95.62 185 ALA A O 1
ATOM 1423 N N . PHE A 1 186 ? -47.560 -6.280 68.719 1.00 95.00 186 PHE A N 1
ATOM 1424 C CA . PHE A 1 186 ? -47.320 -5.764 70.066 1.00 95.00 186 PHE A CA 1
ATOM 1425 C C . PHE A 1 186 ? -48.264 -4.610 70.439 1.00 95.00 186 PHE A C 1
ATOM 1427 O O . PHE A 1 186 ? -48.793 -4.591 71.549 1.00 95.00 186 PHE A O 1
ATOM 1434 N N . LEU A 1 187 ? -48.522 -3.673 69.518 1.00 92.38 187 LEU A N 1
ATOM 1435 C CA . LEU A 1 187 ? -49.502 -2.603 69.739 1.00 92.38 187 LEU A CA 1
ATOM 1436 C C . LEU A 1 187 ? -50.914 -3.154 69.964 1.00 92.38 187 LEU A C 1
ATOM 1438 O O . LEU A 1 187 ? -51.611 -2.689 70.864 1.00 92.38 187 LEU A O 1
ATOM 1442 N N . ASN A 1 188 ? -51.321 -4.164 69.190 1.00 91.56 188 ASN A N 1
ATOM 1443 C CA . ASN A 1 188 ? -52.607 -4.836 69.388 1.00 91.56 188 ASN A CA 1
ATOM 1444 C C . ASN A 1 188 ? -52.687 -5.523 70.760 1.00 91.56 188 ASN A C 1
ATOM 1446 O O . ASN A 1 188 ? -53.718 -5.437 71.423 1.00 91.56 188 ASN A O 1
ATOM 1450 N N . ASP A 1 189 ? -51.616 -6.181 71.212 1.00 90.88 189 ASP A N 1
ATOM 1451 C CA . ASP A 1 189 ? -51.580 -6.796 72.544 1.00 90.88 189 ASP A CA 1
ATOM 1452 C C . ASP A 1 189 ? -51.700 -5.747 73.660 1.00 90.88 189 ASP A C 1
ATOM 1454 O O . ASP A 1 189 ? -52.469 -5.954 74.598 1.00 90.88 189 ASP A O 1
ATOM 1458 N N . ILE A 1 190 ? -51.023 -4.597 73.535 1.00 89.94 190 ILE A N 1
ATOM 1459 C CA . ILE A 1 190 ? -51.189 -3.465 74.464 1.00 89.94 190 ILE A CA 1
ATOM 1460 C C . ILE A 1 190 ? -52.645 -2.996 74.488 1.00 89.94 190 ILE A C 1
ATOM 1462 O O . ILE A 1 190 ? -53.228 -2.898 75.564 1.00 89.94 190 ILE A O 1
ATOM 1466 N N . GLN A 1 191 ? -53.251 -2.758 73.321 1.00 87.75 191 GLN A N 1
ATOM 1467 C CA . GLN A 1 191 ? -54.643 -2.301 73.223 1.00 87.75 191 GLN A CA 1
ATOM 1468 C C . GLN A 1 191 ? -55.645 -3.295 73.818 1.00 87.75 191 GLN A C 1
ATOM 1470 O O . GLN A 1 191 ? -56.689 -2.893 74.312 1.00 87.75 191 GLN A O 1
ATOM 1475 N N . ARG A 1 192 ? -55.360 -4.602 73.774 1.00 85.50 192 ARG A N 1
ATOM 1476 C CA . ARG A 1 192 ? -56.214 -5.619 74.409 1.00 85.50 192 ARG A CA 1
ATOM 1477 C C . ARG A 1 192 ? -56.083 -5.649 75.930 1.00 85.50 192 ARG A C 1
ATOM 1479 O O . ARG A 1 192 ? -56.998 -6.140 76.591 1.00 85.50 192 ARG A O 1
ATOM 1486 N N . LEU A 1 193 ? -54.942 -5.218 76.464 1.00 87.69 193 LEU A N 1
ATOM 1487 C CA . LEU A 1 193 ? -54.668 -5.170 77.900 1.00 87.69 193 LEU A CA 1
ATOM 1488 C C . LEU A 1 193 ? -55.144 -3.861 78.540 1.00 87.69 193 LEU A C 1
ATOM 1490 O O . LEU A 1 193 ? -55.518 -3.894 79.707 1.00 87.69 193 LEU A O 1
ATOM 1494 N N . ASP A 1 194 ? -55.162 -2.761 77.787 1.00 90.25 194 ASP A N 1
ATOM 1495 C CA . ASP A 1 194 ? -55.824 -1.500 78.144 1.00 90.25 194 ASP A CA 1
ATOM 1496 C C . ASP A 1 194 ? -57.338 -1.650 77.943 1.00 90.25 194 ASP A C 1
ATOM 1498 O O . ASP A 1 194 ? -57.905 -1.396 76.878 1.00 90.25 194 ASP A O 1
ATOM 1502 N N . ALA A 1 195 ? -57.997 -2.180 78.965 1.00 84.56 195 ALA A N 1
ATOM 1503 C CA . ALA A 1 195 ? -59.386 -2.577 78.867 1.00 84.56 195 ALA A CA 1
ATOM 1504 C C . ALA A 1 195 ? -60.298 -1.332 78.845 1.00 84.56 195 ALA A C 1
ATOM 1506 O O . ALA A 1 195 ? -61.325 -1.317 78.157 1.00 84.56 195 ALA A O 1
ATOM 1507 N N . ASN A 1 196 ? -59.926 -0.278 79.576 1.00 85.69 196 ASN A N 1
ATOM 1508 C CA . ASN A 1 196 ? -60.732 0.934 79.698 1.00 85.69 196 ASN A CA 1
ATOM 1509 C C . ASN A 1 196 ? -60.462 1.988 78.595 1.00 85.69 196 ASN A C 1
ATOM 1511 O O . ASN A 1 196 ? -61.284 2.893 78.423 1.00 85.69 196 ASN A O 1
ATOM 1515 N N . GLY A 1 197 ? -59.380 1.842 77.821 1.00 87.31 197 GLY A N 1
ATOM 1516 C CA . GLY A 1 197 ? -59.010 2.700 76.695 1.00 87.3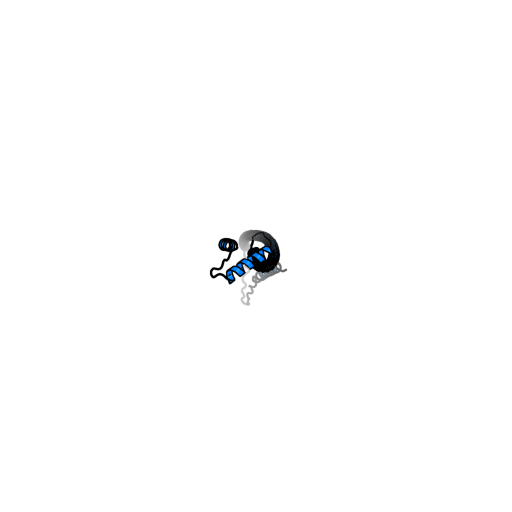1 197 GLY A CA 1
ATOM 1517 C C . GLY A 1 197 ? -58.325 4.014 77.084 1.00 87.31 197 GLY A C 1
ATOM 1518 O O . GLY A 1 197 ? -58.396 4.981 76.317 1.00 87.31 197 GLY A O 1
ATOM 1519 N N . ASP A 1 198 ? -57.712 4.104 78.267 1.00 90.06 198 ASP A N 1
ATOM 1520 C CA . ASP A 1 198 ? -57.060 5.323 78.763 1.00 90.06 198 ASP A CA 1
ATOM 1521 C C . ASP A 1 198 ? -55.576 5.454 78.359 1.00 90.06 198 ASP A C 1
ATOM 1523 O O . ASP A 1 198 ? -54.920 6.457 78.673 1.00 90.06 198 ASP A O 1
ATOM 1527 N N . ASN A 1 199 ? -55.080 4.506 77.558 1.00 90.19 199 ASN A N 1
ATOM 1528 C CA . ASN A 1 199 ? -53.698 4.349 77.103 1.00 90.19 199 ASN A CA 1
ATOM 1529 C C . ASN A 1 199 ? -52.701 4.030 78.223 1.00 90.19 199 ASN A C 1
ATOM 1531 O O . ASN A 1 199 ? -51.497 4.280 78.076 1.00 90.19 199 ASN A O 1
ATOM 1535 N N . LYS A 1 200 ? -53.169 3.486 79.345 1.00 90.44 200 LYS A N 1
ATOM 1536 C CA . LYS A 1 200 ? -52.331 2.929 80.404 1.00 90.44 200 LYS A CA 1
ATOM 1537 C C . LYS A 1 200 ? -52.738 1.481 80.639 1.00 90.44 200 LYS A C 1
ATOM 1539 O O . LYS A 1 200 ? -53.830 1.053 80.314 1.00 90.44 200 LYS A O 1
ATOM 1544 N N . ILE A 1 201 ? -51.790 0.702 81.149 1.00 91.62 201 ILE A N 1
ATOM 1545 C CA . ILE A 1 201 ? -52.064 -0.645 81.643 1.00 91.62 201 ILE A CA 1
ATOM 1546 C C . ILE A 1 201 ? -51.848 -0.572 83.142 1.00 91.62 201 ILE A C 1
ATOM 1548 O O . ILE A 1 201 ? -50.702 -0.508 83.603 1.00 91.62 201 ILE A O 1
ATOM 1552 N N . ASP A 1 202 ? -52.936 -0.531 83.898 1.00 93.38 202 ASP A N 1
ATOM 1553 C CA . ASP A 1 202 ? -52.871 -0.400 85.344 1.00 93.38 202 ASP A CA 1
ATOM 1554 C C . ASP A 1 202 ? -53.830 -1.343 86.089 1.00 93.38 202 ASP A C 1
ATOM 1556 O O . ASP A 1 202 ? -54.403 -2.293 85.546 1.00 93.38 202 ASP A O 1
ATOM 1560 N N . ALA A 1 203 ? -53.915 -1.163 87.409 1.00 92.62 203 ALA A N 1
ATOM 1561 C CA . ALA A 1 203 ? -54.724 -2.022 88.267 1.00 92.62 203 ALA A CA 1
ATOM 1562 C C . ALA A 1 203 ? -56.225 -1.956 87.927 1.00 92.62 203 ALA A C 1
ATOM 1564 O O . ALA A 1 203 ? -56.961 -2.904 88.227 1.00 92.62 203 ALA A O 1
ATOM 1565 N N . THR A 1 204 ? -56.678 -0.865 87.306 1.00 90.94 204 THR A N 1
ATOM 1566 C CA . THR A 1 204 ? -58.055 -0.678 86.845 1.00 90.94 204 THR A CA 1
ATOM 1567 C C . THR A 1 204 ? -58.372 -1.670 85.735 1.00 90.94 204 THR A C 1
ATOM 1569 O O . THR A 1 204 ? -59.365 -2.393 85.839 1.00 90.94 204 THR A O 1
ATOM 1572 N N . ASP A 1 205 ? -57.498 -1.788 84.734 1.00 90.75 205 ASP A N 1
ATOM 1573 C CA . ASP A 1 205 ? -57.666 -2.729 83.622 1.00 90.75 205 ASP A CA 1
ATOM 1574 C C . ASP A 1 205 ? -57.666 -4.176 84.101 1.00 90.75 205 ASP A C 1
ATOM 1576 O O . ASP A 1 205 ? -58.546 -4.965 83.747 1.00 90.75 205 ASP A O 1
ATOM 1580 N N . ALA A 1 206 ? -56.721 -4.519 84.983 1.00 91.06 206 ALA A N 1
ATOM 1581 C CA . ALA A 1 206 ? -56.639 -5.851 85.575 1.00 91.06 206 ALA A CA 1
ATOM 1582 C C . ALA A 1 206 ? -57.925 -6.211 86.338 1.00 91.06 206 ALA A C 1
ATOM 1584 O O . ALA A 1 206 ? -58.443 -7.324 86.211 1.00 91.06 206 ALA A O 1
ATOM 1585 N N . SER A 1 207 ? -58.471 -5.255 87.094 1.00 91.00 207 SER A N 1
ATOM 1586 C CA . SER A 1 207 ? -59.729 -5.430 87.826 1.00 91.00 207 SER A CA 1
ATOM 1587 C C . SER A 1 207 ? -60.919 -5.605 86.877 1.00 91.00 207 SER A C 1
ATOM 1589 O O . SER A 1 207 ? -61.783 -6.452 87.125 1.00 91.00 207 SER A O 1
ATOM 1591 N N . MET A 1 208 ? -60.960 -4.861 85.766 1.00 87.31 208 MET A N 1
ATOM 1592 C CA . MET A 1 208 ? -62.000 -5.000 84.740 1.00 87.31 208 MET A CA 1
ATOM 1593 C C . MET A 1 208 ? -61.943 -6.363 84.042 1.00 87.31 208 MET A C 1
ATOM 1595 O O . MET A 1 208 ? -62.965 -7.049 83.954 1.00 87.31 208 MET A O 1
ATOM 1599 N N . LEU A 1 209 ? -60.759 -6.798 83.602 1.00 88.75 209 LEU A N 1
ATOM 1600 C CA . LEU A 1 209 ? -60.565 -8.106 82.970 1.00 88.75 209 LEU A CA 1
ATOM 1601 C C . LEU A 1 209 ? -60.947 -9.253 83.913 1.00 88.75 209 LEU A C 1
ATOM 1603 O O . LEU A 1 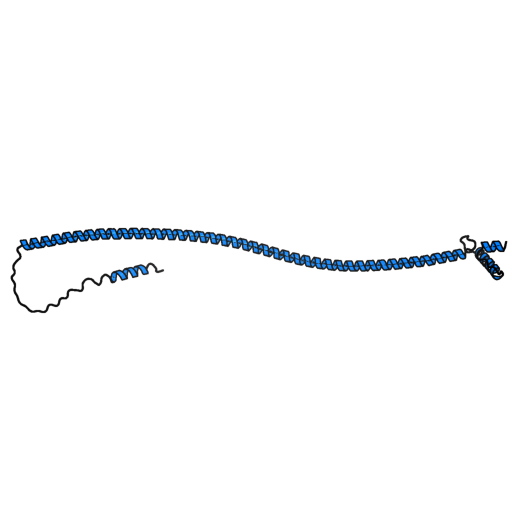209 ? -61.634 -10.191 83.501 1.00 88.75 209 LEU A O 1
ATOM 1607 N N . LEU A 1 210 ? -60.562 -9.165 85.190 1.00 90.12 210 LEU A N 1
ATOM 1608 C CA . LEU A 1 210 ? -60.919 -10.167 86.196 1.00 90.12 210 LEU A CA 1
ATOM 1609 C C . LEU A 1 210 ? -62.433 -10.218 86.443 1.00 90.12 210 LEU A C 1
ATOM 1611 O O . LEU A 1 210 ? -62.993 -11.306 86.581 1.00 90.12 210 LEU A O 1
ATOM 1615 N N . SER A 1 211 ? -63.100 -9.062 86.446 1.00 87.88 211 SER A N 1
ATOM 1616 C CA . SER A 1 211 ? -64.558 -8.972 86.598 1.00 87.88 211 SER A CA 1
ATOM 1617 C C . SER A 1 211 ? -65.289 -9.653 85.436 1.00 87.88 211 SER A C 1
ATOM 1619 O O . SER A 1 211 ? -66.188 -10.468 85.655 1.00 87.88 211 SER A O 1
ATOM 1621 N N . ILE A 1 212 ? -64.846 -9.401 84.200 1.00 87.50 212 ILE A N 1
ATOM 1622 C CA . ILE A 1 212 ? -65.365 -10.072 82.999 1.00 87.50 212 ILE A CA 1
ATOM 1623 C C . ILE A 1 212 ? -65.132 -11.583 83.065 1.00 87.50 212 ILE A C 1
ATOM 1625 O O . ILE A 1 212 ? -66.043 -12.364 82.784 1.00 87.50 212 ILE A O 1
ATOM 1629 N N . TYR A 1 213 ? -63.931 -12.014 83.459 1.00 89.81 213 TYR A N 1
ATOM 1630 C CA . TYR A 1 213 ? -63.611 -13.432 83.600 1.00 89.81 213 TYR A CA 1
ATOM 1631 C C . TYR A 1 213 ? -64.504 -14.121 84.641 1.00 89.81 213 TYR A C 1
ATOM 1633 O O . TYR A 1 213 ? -65.086 -15.169 84.359 1.00 89.81 213 TYR A O 1
ATOM 1641 N N . ALA A 1 214 ? -64.664 -13.521 85.825 1.00 89.81 214 ALA A N 1
ATOM 1642 C CA . ALA A 1 214 ? -65.516 -14.049 86.888 1.00 89.81 214 ALA A CA 1
ATOM 1643 C C . ALA A 1 214 ? -66.985 -14.171 86.442 1.00 89.81 214 ALA A C 1
ATOM 1645 O O . ALA A 1 214 ? -67.635 -15.190 86.704 1.00 89.81 214 ALA A O 1
ATOM 1646 N N . TYR A 1 215 ? -67.491 -13.178 85.704 1.00 89.94 215 TYR A N 1
ATOM 1647 C CA . TYR A 1 215 ? -68.822 -13.233 85.102 1.00 89.94 215 TYR A CA 1
ATOM 1648 C C . TYR A 1 215 ? -68.941 -14.369 84.082 1.00 89.94 215 TYR A C 1
ATOM 1650 O O . TYR A 1 215 ? -69.868 -15.173 84.162 1.00 89.94 215 TYR A O 1
ATOM 1658 N N . ASN A 1 216 ? -67.991 -14.494 83.155 1.00 90.81 216 ASN A N 1
ATOM 1659 C CA . ASN A 1 216 ? -68.016 -15.542 82.130 1.00 90.81 216 ASN A CA 1
ATOM 1660 C C . ASN A 1 216 ? -67.869 -16.955 82.711 1.00 90.81 216 ASN A C 1
ATOM 1662 O O . ASN A 1 216 ? -68.428 -17.898 82.165 1.00 90.81 216 ASN A O 1
ATOM 1666 N N . SER A 1 217 ? -67.157 -17.103 83.830 1.00 91.19 217 SER A N 1
ATOM 1667 C CA . SER A 1 217 ? -66.992 -18.380 84.535 1.00 91.19 217 SER A CA 1
ATOM 1668 C C . SER A 1 217 ? -68.296 -18.886 85.171 1.00 91.19 217 SER A C 1
ATOM 1670 O O . SER A 1 217 ? -68.495 -20.087 85.343 1.00 91.19 217 SER A O 1
ATOM 1672 N N . THR A 1 218 ? -69.213 -17.974 85.504 1.00 90.06 218 THR A N 1
ATOM 1673 C CA . THR A 1 218 ? -70.454 -18.284 86.231 1.00 90.06 218 THR A CA 1
ATOM 1674 C C . THR A 1 218 ? -71.714 -18.209 85.363 1.00 90.06 218 THR A C 1
ATOM 1676 O O . THR A 1 218 ? -72.752 -18.745 85.750 1.00 90.06 218 THR A O 1
ATOM 1679 N N . ASN A 1 219 ? -71.640 -17.601 84.172 1.00 85.62 219 ASN A N 1
ATOM 1680 C CA . ASN A 1 219 ? -72.789 -17.354 83.298 1.00 85.62 219 ASN A CA 1
ATOM 1681 C C . ASN A 1 219 ? -72.707 -18.114 81.965 1.00 85.62 219 ASN A C 1
ATOM 1683 O O . ASN A 1 219 ? -71.661 -18.203 81.334 1.00 85.62 219 ASN A O 1
ATOM 1687 N N . LYS A 1 220 ? -73.856 -18.607 81.480 1.00 78.75 220 LYS A N 1
ATOM 1688 C CA . LYS A 1 220 ? -73.944 -19.400 80.234 1.00 78.75 220 LYS A CA 1
ATOM 1689 C C . LYS A 1 220 ? -73.714 -18.592 78.952 1.00 78.75 220 LYS A C 1
ATOM 1691 O O . LYS A 1 220 ? -73.388 -19.176 77.924 1.00 78.75 220 LYS A O 1
ATOM 1696 N N . THR A 1 221 ? -73.922 -17.275 78.989 1.00 85.00 221 THR A N 1
ATOM 1697 C CA . THR A 1 221 ? -73.699 -16.380 77.842 1.00 85.00 221 THR A CA 1
ATOM 1698 C C . THR A 1 221 ? -72.503 -15.472 78.118 1.00 85.00 221 THR A C 1
ATOM 1700 O O . THR A 1 221 ? -72.682 -14.462 78.812 1.00 85.00 221 THR A O 1
ATOM 1703 N N . PRO A 1 222 ? -71.312 -15.796 77.596 1.00 83.00 222 PRO A N 1
ATOM 1704 C CA . PRO A 1 222 ? -70.132 -14.982 77.833 1.00 83.00 222 PRO A CA 1
ATOM 1705 C C . PRO A 1 222 ? -70.285 -13.576 77.236 1.00 83.00 222 PRO A C 1
ATOM 1707 O O . PRO A 1 222 ? -70.998 -13.371 76.250 1.00 83.00 222 PRO A O 1
ATOM 1710 N N . VAL A 1 223 ? -69.626 -12.603 77.857 1.00 84.00 223 VAL A N 1
ATOM 1711 C CA . VAL A 1 223 ? -69.412 -11.249 77.336 1.00 84.00 223 VAL A CA 1
ATOM 1712 C C . VAL A 1 223 ? -67.958 -11.101 76.908 1.00 84.00 223 VAL A C 1
ATOM 1714 O O . VAL A 1 223 ? -67.049 -11.595 77.575 1.00 84.00 223 VAL A O 1
ATOM 1717 N N . THR A 1 224 ? -67.739 -10.445 75.774 1.00 76.19 224 THR A N 1
ATOM 1718 C CA . THR A 1 224 ? -66.409 -10.296 75.161 1.00 76.19 224 THR A CA 1
ATOM 1719 C C . THR A 1 224 ? -65.904 -8.858 75.177 1.00 76.19 224 THR A C 1
ATOM 1721 O O . THR A 1 224 ? -64.758 -8.623 74.811 1.00 76.19 224 THR A O 1
ATOM 1724 N N . THR A 1 225 ? -66.734 -7.896 75.595 1.00 78.62 225 THR A N 1
ATOM 1725 C CA . THR A 1 225 ? -66.367 -6.480 75.701 1.00 78.62 225 THR A CA 1
ATOM 1726 C C . THR A 1 225 ? -66.803 -5.902 77.044 1.00 78.62 225 THR A C 1
ATOM 1728 O O . THR A 1 225 ? -67.779 -6.357 77.646 1.00 78.62 225 THR A O 1
ATOM 1731 N N . ILE A 1 226 ? -66.108 -4.857 77.497 1.00 78.19 226 ILE A N 1
ATOM 1732 C CA . ILE A 1 226 ? -66.475 -4.111 78.708 1.00 78.19 226 ILE A CA 1
ATOM 1733 C C . ILE A 1 226 ? -67.843 -3.445 78.565 1.00 78.19 226 ILE A C 1
ATOM 1735 O O . ILE A 1 226 ? -68.631 -3.448 79.508 1.00 78.19 226 ILE A O 1
ATOM 1739 N N . SER A 1 227 ? -68.167 -2.938 77.372 1.00 80.25 227 SER A N 1
ATOM 1740 C CA . SER A 1 227 ? -69.487 -2.362 77.102 1.00 80.25 227 SER A CA 1
ATOM 1741 C C . SER A 1 227 ? -70.605 -3.387 77.321 1.00 80.25 227 SER A C 1
ATOM 1743 O O . SER A 1 227 ? -71.630 -3.065 77.922 1.00 80.25 227 SER A O 1
ATOM 1745 N N . ASP A 1 228 ? -70.402 -4.632 76.885 1.00 83.19 228 ASP A N 1
ATOM 1746 C CA . ASP A 1 228 ? -71.387 -5.701 77.061 1.00 83.19 228 ASP A CA 1
ATOM 1747 C C . ASP A 1 228 ? -71.466 -6.191 78.505 1.00 83.19 228 ASP A C 1
ATOM 1749 O O . ASP A 1 228 ? -72.557 -6.510 78.975 1.00 83.19 228 ASP A O 1
ATOM 1753 N N . TYR A 1 229 ? -70.332 -6.227 79.212 1.00 83.62 229 TYR A N 1
ATOM 1754 C CA . TYR A 1 229 ? -70.303 -6.513 80.643 1.00 83.62 229 TYR A CA 1
ATOM 1755 C C . TYR A 1 229 ? -71.153 -5.499 81.410 1.00 83.62 229 TYR A C 1
ATOM 1757 O O . TYR A 1 229 ? -72.105 -5.899 82.077 1.00 83.62 229 TYR A O 1
ATOM 1765 N N . TYR A 1 230 ? -70.896 -4.199 81.219 1.00 82.50 230 TYR A N 1
ATOM 1766 C CA . TYR A 1 230 ? -71.650 -3.151 81.900 1.00 82.50 230 TYR A CA 1
ATOM 1767 C C . TYR A 1 230 ? -73.148 -3.256 81.634 1.00 82.50 230 TYR A C 1
ATOM 1769 O O . TYR A 1 230 ? -73.903 -3.265 82.593 1.00 82.50 230 TYR A O 1
ATOM 1777 N N . LYS A 1 231 ? -73.580 -3.453 80.380 1.00 85.12 231 LYS A N 1
ATOM 1778 C CA . LYS A 1 231 ? -75.008 -3.610 80.032 1.00 85.12 231 LYS A CA 1
ATOM 1779 C C . LYS A 1 231 ? -75.706 -4.788 80.720 1.00 85.12 231 LYS A C 1
ATOM 1781 O O . LYS A 1 231 ? -76.927 -4.766 80.833 1.00 85.12 231 LYS A O 1
ATOM 1786 N N . LYS A 1 232 ? -74.975 -5.846 81.086 1.00 82.44 232 LYS A N 1
ATOM 1787 C CA . LYS A 1 232 ? -75.543 -7.049 81.719 1.00 82.44 232 LYS A CA 1
ATOM 1788 C C . LYS A 1 232 ? -75.454 -7.040 83.245 1.00 82.44 232 LYS A C 1
ATOM 1790 O O . LYS A 1 232 ? -76.126 -7.855 83.874 1.00 82.44 232 LYS A O 1
ATOM 1795 N N . THR A 1 233 ? -74.604 -6.192 83.824 1.00 77.75 233 THR A N 1
ATOM 1796 C CA . THR A 1 233 ? -74.399 -6.098 85.279 1.00 77.75 233 THR A CA 1
ATOM 1797 C C . THR A 1 233 ? -74.954 -4.820 85.904 1.00 77.75 233 THR A C 1
ATOM 1799 O O . THR A 1 233 ? -75.014 -4.747 87.129 1.00 77.75 233 THR A O 1
ATOM 1802 N N . SER A 1 234 ? -75.313 -3.818 85.094 1.00 68.88 234 SER A N 1
ATOM 1803 C CA . SER A 1 234 ? -76.080 -2.631 85.502 1.00 68.88 234 SER A CA 1
ATOM 1804 C C . SER A 1 234 ? -77.570 -2.932 85.571 1.00 68.88 234 SER A C 1
ATOM 1806 O O . SER A 1 234 ? -78.202 -2.512 86.561 1.00 68.88 234 SER A O 1
#

Sequence (234 aa):
MNIKRSVSVILAAFCLTAGANIFTANAATVSPEGIAASENVGASKDDQIKDLKAQLADLENRYYYLQKEMADMETNYQHRLSMMEGDLMAAENKYSAARAEADEMETNLNKHIKSLQEENTALSSANSSLSKENSTLKTNNTNLTKENSTLKTNNTSLTTQVDNLKKTVSEYKAQSEAANYKYEAFLNDIQRLDANGDNKIDATDASMLLSIYAYNSTNKTPVTTISDYYKKTS

Foldseek 3Di:
DDPVPPVVVVVVVVVVVVPPPPDDDDDDDDDDDDDDDDDPPPDDVVVVVVVVVVVVVVVVVVVVVVVVVVVVVVVVVVVVVVVVVVVVVVVVVVVVVVVVVVVVVVVVVVVVVVVVVVVVVVVVVVVVVVVVVVVVVVVVVVVVVVVVVVVVVVVVVVVVVVVVVVVVVVVVVVVVVVVVVVVVVVVVVQVVQPQVPPSDRDPVSVVLVVLQVVCQVPDPDHDDHSVVVVVVPD

InterPro domains:
  IPR036439 Dockerin domain superfamily [G3DSA:1.10.1330.10] (194-234)

Radius of gyration: 79.96 Å; chains: 1; bounding box: 148×38×196 Å

Organism: Ruminococcus flavefaciens (NCBI:txid1265)

pLDDT: mean 85.08, std 20.43, range [34.03, 98.81]